Protein AF-A0A8H4V2Q6-F1 (afdb_monomer_lite)

Secondary structure (DSSP, 8-state):
-TT-TTTHHHHHHSS-SS-S---------------------------------------------------S-----THHHHHHHHHHHHHHHHHHHHHHTSTTHHHHHHT--SSTTSPPHHHHHHHHHHHHHHHHHHHHTSPPPP--S---SHHHHHHHHHHHHHHHHHS-HHHHHHGGG-EEEEE-STT-EEEEEHHHHIIIIIHHHHHHHHHHHHHHHHHTT----HHHHTTTTS-GGGS--

Structure (mmCIF, N/CA/C/O backbone):
data_AF-A0A8H4V2Q6-F1
#
_entry.id   AF-A0A8H4V2Q6-F1
#
loop_
_atom_site.group_PDB
_atom_site.id
_atom_site.type_symbol
_atom_site.label_atom_id
_atom_site.label_alt_id
_atom_site.label_comp_id
_atom_site.label_asym_id
_atom_site.label_entity_id
_atom_site.label_seq_id
_atom_site.pdbx_PDB_ins_code
_atom_site.Cartn_x
_atom_site.Cartn_y
_atom_site.Cartn_z
_atom_site.occupancy
_atom_site.B_iso_or_equiv
_atom_site.auth_seq_id
_atom_site.auth_comp_id
_atom_site.auth_asym_id
_atom_site.auth_atom_id
_atom_site.pdbx_PDB_model_num
ATOM 1 N N . ASP A 1 1 ? 12.901 -18.734 10.724 1.00 34.62 1 ASP A N 1
ATOM 2 C CA . ASP A 1 1 ? 11.519 -18.971 11.155 1.00 34.62 1 ASP A CA 1
ATOM 3 C C . ASP A 1 1 ? 10.614 -18.170 10.230 1.00 34.62 1 ASP A C 1
ATOM 5 O O . ASP A 1 1 ? 10.655 -16.949 10.274 1.00 34.62 1 ASP A O 1
ATOM 9 N N . LEU A 1 2 ? 9.933 -18.832 9.290 1.00 30.59 2 LEU A N 1
ATOM 10 C CA . LEU A 1 2 ? 9.108 -18.166 8.262 1.00 30.59 2 LEU A CA 1
ATOM 11 C C . LEU A 1 2 ? 7.865 -17.479 8.859 1.00 30.59 2 LEU A C 1
ATOM 13 O O . LEU A 1 2 ? 7.161 -16.765 8.146 1.00 30.59 2 LEU A O 1
ATOM 17 N N . CYS A 1 3 ? 7.600 -17.710 10.148 1.00 34.56 3 CYS A N 1
ATOM 18 C CA . CYS A 1 3 ? 6.467 -17.167 10.882 1.00 34.56 3 CYS A CA 1
ATOM 19 C C . CYS A 1 3 ? 6.663 -15.704 11.297 1.00 34.56 3 CYS A C 1
ATOM 21 O O . CYS A 1 3 ? 5.679 -14.975 11.378 1.00 34.56 3 CYS A O 1
ATOM 23 N N . ASN A 1 4 ? 7.905 -15.246 11.498 1.00 46.97 4 ASN A N 1
ATOM 24 C CA . ASN A 1 4 ? 8.142 -13.879 11.944 1.00 46.97 4 ASN A CA 1
ATOM 25 C C . ASN A 1 4 ? 8.109 -12.909 10.753 1.00 46.97 4 ASN A C 1
ATOM 27 O O . ASN A 1 4 ? 9.075 -12.801 9.993 1.00 46.97 4 ASN A O 1
ATOM 31 N N . GLN A 1 5 ? 6.996 -12.187 10.605 1.00 50.31 5 GLN A N 1
ATOM 32 C CA . GLN A 1 5 ? 6.854 -11.134 9.596 1.00 50.31 5 GLN A CA 1
ATOM 33 C C . GLN A 1 5 ? 7.899 -10.030 9.737 1.00 50.31 5 GLN A C 1
ATOM 35 O O . GLN A 1 5 ? 8.278 -9.441 8.726 1.00 50.31 5 GLN A O 1
ATOM 40 N N . THR A 1 6 ? 8.350 -9.765 10.967 1.00 51.22 6 THR A N 1
ATOM 41 C CA . THR A 1 6 ? 9.110 -8.554 11.274 1.00 51.22 6 THR A CA 1
ATOM 42 C C . THR A 1 6 ? 10.586 -8.641 10.921 1.00 51.22 6 THR A C 1
ATOM 44 O O . THR A 1 6 ? 11.119 -7.708 10.341 1.00 51.22 6 THR A O 1
ATOM 47 N N . SER A 1 7 ? 11.251 -9.765 11.199 1.00 50.75 7 SER A N 1
ATOM 48 C CA . SER A 1 7 ? 12.679 -9.907 10.885 1.00 50.75 7 SER A CA 1
ATOM 49 C C . SER A 1 7 ? 12.924 -10.628 9.567 1.00 50.75 7 SER A C 1
ATOM 51 O O . SER A 1 7 ? 13.713 -10.174 8.749 1.00 50.75 7 SER A O 1
ATOM 53 N N . TYR A 1 8 ? 12.216 -11.730 9.293 1.00 51.34 8 TYR A N 1
ATOM 54 C CA . TYR A 1 8 ? 12.561 -12.565 8.144 1.00 51.34 8 TYR A CA 1
ATOM 55 C C . TYR A 1 8 ? 12.362 -11.830 6.818 1.00 51.34 8 TYR A C 1
ATOM 57 O O . TYR A 1 8 ? 13.250 -11.865 5.975 1.00 51.34 8 TYR A O 1
ATOM 65 N N . TRP A 1 9 ? 11.230 -11.157 6.609 1.00 56.00 9 TRP A N 1
ATOM 66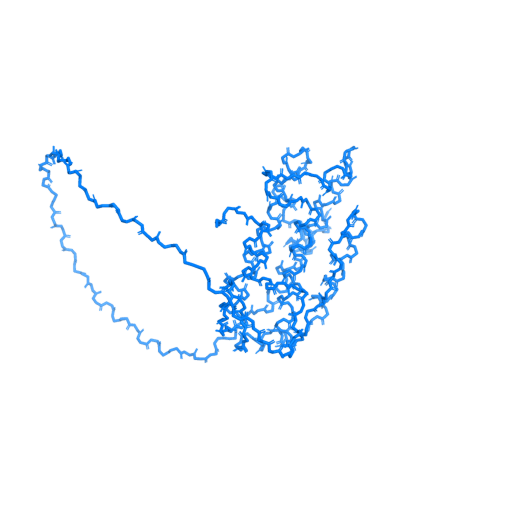 C CA . TRP A 1 9 ? 10.948 -10.521 5.319 1.00 56.00 9 TRP A CA 1
ATOM 67 C C . TRP A 1 9 ? 11.715 -9.212 5.127 1.00 56.00 9 TRP A C 1
ATOM 69 O O . TRP A 1 9 ? 12.178 -8.957 4.011 1.00 56.00 9 TRP A O 1
ATOM 79 N N . GLU A 1 10 ? 11.916 -8.433 6.196 1.00 55.59 10 GLU A N 1
ATOM 80 C CA . GLU A 1 10 ? 12.743 -7.225 6.134 1.00 55.59 10 GLU A CA 1
ATOM 81 C C . GLU A 1 10 ? 14.224 -7.572 5.876 1.00 55.59 10 GLU A C 1
ATOM 83 O O . GLU A 1 10 ? 14.860 -7.005 4.987 1.00 55.59 10 GLU A O 1
ATOM 88 N N . ASP A 1 11 ? 14.755 -8.603 6.529 1.00 51.94 11 ASP A N 1
ATOM 89 C CA . ASP A 1 11 ? 16.140 -9.029 6.310 1.00 51.94 11 ASP A CA 1
ATOM 90 C C . ASP A 1 11 ? 16.324 -9.758 4.965 1.00 51.94 11 ASP A C 1
ATOM 92 O O . ASP A 1 11 ? 17.393 -9.699 4.354 1.00 51.94 11 ASP A O 1
ATOM 96 N N . THR A 1 12 ? 15.287 -10.449 4.470 1.00 52.66 12 THR A N 1
ATOM 97 C CA . THR A 1 12 ? 15.390 -11.309 3.276 1.00 52.66 12 THR A CA 1
ATOM 98 C C . THR A 1 12 ? 15.143 -10.569 1.966 1.00 52.66 12 THR A C 1
ATOM 100 O O . THR A 1 12 ? 15.834 -10.838 0.985 1.00 52.66 12 THR A O 1
ATOM 103 N N . PHE A 1 13 ? 14.186 -9.644 1.912 1.00 50.06 13 PHE A N 1
ATOM 104 C CA . PHE A 1 13 ? 13.817 -8.960 0.662 1.00 50.06 13 PHE A CA 1
ATOM 105 C C . PHE A 1 13 ? 14.052 -7.456 0.695 1.00 50.06 13 PHE A C 1
ATOM 107 O O . PHE A 1 13 ? 14.041 -6.822 -0.360 1.00 50.06 13 PHE A O 1
ATOM 114 N N . ALA A 1 14 ? 14.260 -6.898 1.884 1.00 47.62 14 ALA A N 1
ATOM 115 C CA . ALA A 1 14 ? 14.519 -5.482 2.071 1.00 47.62 14 ALA A CA 1
ATOM 116 C C . ALA A 1 14 ? 15.978 -5.166 2.416 1.00 47.62 14 ALA A C 1
ATOM 118 O O . ALA A 1 14 ? 16.334 -4.000 2.315 1.00 47.62 14 ALA A O 1
ATOM 119 N N . GLY A 1 15 ? 16.813 -6.156 2.769 1.00 39.12 15 GLY A N 1
ATOM 120 C CA . GLY A 1 15 ? 18.273 -6.015 2.879 1.00 39.12 15 GLY A CA 1
ATOM 121 C C . GLY A 1 15 ? 18.748 -4.775 3.641 1.00 39.12 15 GLY A C 1
ATOM 122 O O . GLY A 1 15 ? 19.796 -4.247 3.297 1.00 39.12 15 GLY A O 1
ATOM 123 N N . GLY A 1 16 ? 17.960 -4.292 4.610 1.00 39.84 16 GLY A N 1
ATOM 124 C CA . GLY A 1 16 ? 18.089 -2.936 5.132 1.00 39.84 16 GLY A CA 1
ATOM 125 C C . GLY A 1 16 ? 17.870 -1.879 4.041 1.00 39.84 16 GLY A C 1
ATOM 126 O O . GLY A 1 16 ? 18.777 -1.541 3.291 1.00 39.84 16 GLY A O 1
ATOM 127 N N . TRP A 1 17 ? 16.699 -1.235 4.010 1.00 44.41 17 TRP A N 1
ATOM 128 C CA . TRP A 1 17 ? 16.510 -0.008 3.209 1.00 44.41 17 TRP A CA 1
ATOM 129 C C . TRP A 1 17 ? 17.384 1.172 3.694 1.00 44.41 17 TRP A C 1
ATOM 131 O O . TRP A 1 17 ? 17.321 2.263 3.133 1.00 44.41 17 TRP A O 1
ATOM 141 N N . ASP A 1 18 ? 18.213 0.939 4.713 1.00 35.62 18 ASP A N 1
ATOM 142 C CA . ASP A 1 18 ? 19.377 1.731 5.072 1.00 35.62 18 ASP A CA 1
ATOM 143 C C . ASP A 1 18 ? 20.632 1.016 4.512 1.00 35.62 18 ASP A C 1
ATOM 145 O O . ASP A 1 18 ? 21.013 -0.035 5.016 1.00 35.62 18 ASP A O 1
ATOM 149 N N . THR A 1 19 ? 21.294 1.623 3.516 1.00 31.45 19 THR A N 1
ATOM 150 C CA . THR A 1 19 ? 22.639 1.327 2.949 1.00 31.45 19 THR A CA 1
ATOM 151 C C . THR A 1 19 ? 22.789 0.361 1.752 1.00 31.45 19 THR A C 1
ATOM 153 O O . THR A 1 19 ? 23.064 -0.824 1.888 1.00 31.45 19 THR A O 1
ATOM 156 N N . VAL A 1 20 ? 22.897 0.948 0.548 1.00 28.50 20 VAL A N 1
ATOM 157 C CA . VAL A 1 20 ? 23.999 0.609 -0.379 1.00 28.50 20 VAL A CA 1
ATOM 158 C C . VAL A 1 20 ? 24.968 1.787 -0.420 1.00 28.50 20 VAL A C 1
ATOM 160 O O . VAL A 1 20 ? 25.010 2.564 -1.365 1.00 28.50 20 VAL A O 1
ATOM 163 N N . VAL A 1 21 ? 25.747 1.921 0.647 1.00 31.92 21 VAL A N 1
ATOM 164 C CA . VAL A 1 21 ? 27.107 2.464 0.598 1.00 31.92 21 VAL A CA 1
ATOM 165 C C . VAL A 1 21 ? 27.867 1.716 1.679 1.00 31.92 21 VAL A C 1
ATOM 167 O O . VAL A 1 21 ? 27.600 1.969 2.843 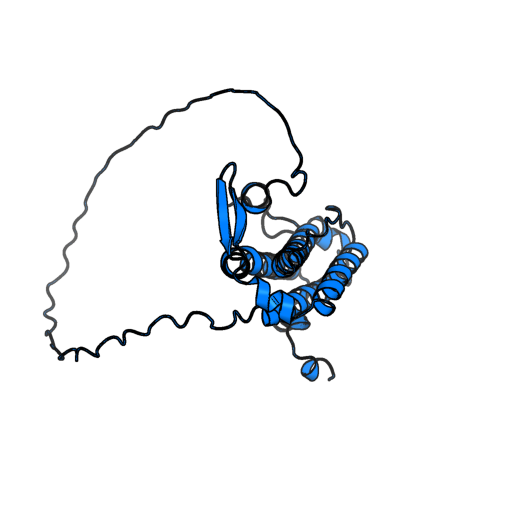1.00 31.92 21 VAL A O 1
ATOM 170 N N . GLN A 1 22 ? 28.805 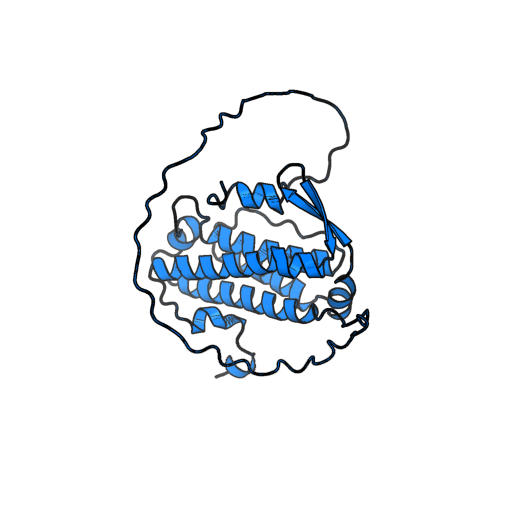0.841 1.312 1.00 26.28 22 GLN A N 1
ATOM 171 C CA . GLN A 1 22 ? 30.076 0.706 2.032 1.00 26.28 22 GLN A CA 1
ATOM 172 C C . GLN A 1 22 ? 31.154 0.129 1.108 1.00 26.28 22 GLN A C 1
ATOM 174 O O . GLN A 1 22 ? 31.123 -1.028 0.697 1.00 26.28 22 GLN A O 1
ATOM 179 N N . CYS A 1 23 ? 32.124 0.989 0.799 1.00 25.59 23 CYS A N 1
ATOM 180 C CA . CYS A 1 23 ? 33.497 0.593 0.528 1.00 25.59 23 CYS A CA 1
ATOM 181 C C . CYS A 1 23 ? 34.123 0.003 1.804 1.00 25.59 23 CYS A C 1
ATOM 183 O O . CYS A 1 23 ? 33.915 0.560 2.878 1.00 25.59 23 CYS A O 1
ATOM 185 N N . GLY A 1 24 ? 34.991 -1.000 1.644 1.00 25.47 24 GLY A N 1
ATOM 186 C CA . GLY A 1 24 ? 36.175 -1.176 2.495 1.00 25.47 24 GLY A CA 1
ATOM 187 C C . GLY A 1 24 ? 36.073 -2.149 3.674 1.00 25.47 24 GLY A C 1
ATOM 188 O O . GLY A 1 24 ? 35.623 -1.789 4.750 1.00 25.47 24 GLY A O 1
ATOM 189 N N . ASP A 1 25 ? 36.631 -3.338 3.437 1.00 27.16 25 ASP A N 1
ATOM 190 C CA . ASP A 1 25 ? 37.529 -4.120 4.299 1.00 27.16 25 ASP A CA 1
ATOM 191 C C . ASP A 1 25 ? 37.101 -4.611 5.698 1.00 27.16 25 ASP A C 1
ATOM 193 O O . ASP A 1 25 ? 37.119 -3.895 6.692 1.00 27.16 25 ASP A O 1
ATOM 197 N N . GLY A 1 26 ? 36.989 -5.945 5.781 1.00 26.89 26 GLY A N 1
ATOM 198 C CA . GLY A 1 26 ? 37.846 -6.737 6.673 1.00 26.89 26 GLY A CA 1
ATOM 199 C C . GLY A 1 26 ? 37.311 -7.047 8.074 1.00 26.89 26 GLY A C 1
ATOM 200 O O . GLY A 1 26 ? 37.416 -6.237 8.986 1.00 26.89 26 GLY A O 1
ATOM 201 N N . GLY A 1 27 ? 36.873 -8.291 8.301 1.00 25.17 27 GLY A N 1
ATOM 202 C CA . GLY A 1 27 ? 36.604 -8.762 9.664 1.00 25.17 27 GLY A CA 1
ATOM 203 C C . GLY A 1 27 ? 35.958 -10.138 9.756 1.00 25.17 27 GLY A C 1
ATOM 204 O O . GLY A 1 27 ? 34.758 -10.259 9.947 1.00 25.17 27 GLY A O 1
ATOM 205 N N . ASN A 1 28 ? 36.776 -11.176 9.620 1.00 25.55 28 ASN A N 1
ATOM 206 C CA . ASN A 1 28 ? 36.452 -12.589 9.806 1.00 25.55 28 ASN A CA 1
ATOM 207 C C . ASN A 1 28 ? 36.024 -12.898 11.257 1.00 25.55 28 ASN A C 1
ATOM 209 O O . ASN A 1 28 ? 36.782 -12.562 12.165 1.00 25.55 28 ASN A O 1
ATOM 213 N N . GLN A 1 29 ? 34.914 -13.618 11.480 1.00 26.66 29 GLN A N 1
ATOM 214 C CA . GLN A 1 29 ? 34.811 -14.551 12.613 1.00 26.66 29 GLN A CA 1
ATOM 215 C C . GLN A 1 29 ? 33.751 -15.650 12.417 1.00 26.66 29 GLN A C 1
ATOM 217 O O . GLN A 1 29 ? 32.546 -15.424 12.353 1.00 26.66 29 GLN A O 1
ATOM 222 N N . THR A 1 30 ? 34.278 -16.867 12.347 1.00 24.23 30 THR A N 1
ATOM 223 C CA . THR A 1 30 ? 33.640 -18.181 12.312 1.00 24.23 30 THR A CA 1
ATOM 224 C C . THR A 1 30 ? 32.989 -18.532 13.649 1.00 24.23 30 THR A C 1
ATOM 226 O O . THR A 1 30 ? 33.668 -18.480 14.671 1.00 24.23 30 THR A O 1
ATOM 229 N N . THR A 1 31 ? 31.749 -19.036 13.654 1.00 26.28 31 THR A N 1
ATOM 230 C CA . THR A 1 31 ? 31.295 -19.967 14.704 1.00 26.28 31 THR A CA 1
ATOM 231 C C . THR A 1 31 ? 30.441 -21.104 14.137 1.00 26.28 31 THR A C 1
ATOM 233 O O . THR A 1 31 ? 29.571 -20.933 13.290 1.00 26.28 31 THR A O 1
ATOM 236 N N . THR A 1 32 ? 30.785 -22.300 14.600 1.00 23.33 32 THR A N 1
ATOM 237 C CA . THR A 1 32 ? 30.296 -23.639 14.258 1.00 23.33 32 THR A CA 1
ATOM 238 C C . THR A 1 32 ? 29.206 -24.115 15.221 1.00 23.33 32 THR A C 1
ATOM 240 O O . THR A 1 32 ? 29.343 -23.916 16.424 1.00 23.33 32 THR A O 1
ATOM 243 N N . SER A 1 33 ? 28.206 -24.855 14.732 1.00 28.17 33 SER A N 1
ATOM 244 C CA . SER A 1 33 ? 27.508 -25.937 15.469 1.00 28.17 33 SER A CA 1
ATOM 245 C C . SER A 1 33 ? 26.694 -26.773 14.462 1.00 28.17 33 SER A C 1
ATOM 247 O O . SER A 1 33 ? 25.848 -26.258 13.744 1.00 28.17 33 SER A O 1
ATOM 249 N N . SER A 1 34 ? 27.180 -27.959 14.083 1.00 26.70 34 SER A N 1
ATOM 250 C CA . SER A 1 34 ? 26.918 -29.283 14.681 1.00 26.70 34 SER A CA 1
ATOM 251 C C . SER A 1 34 ? 25.480 -29.786 14.484 1.00 26.70 34 SER A C 1
ATOM 253 O O . SER A 1 34 ? 24.589 -29.540 15.292 1.00 26.70 34 SER A O 1
ATOM 255 N N . SER A 1 35 ? 25.296 -30.542 13.401 1.00 25.70 35 SER A N 1
ATOM 256 C CA . SER A 1 35 ? 24.123 -31.354 13.079 1.00 25.70 35 SER A CA 1
ATOM 257 C C . SER A 1 35 ? 24.079 -32.638 13.911 1.00 25.70 35 SER A C 1
ATOM 259 O O . SER A 1 35 ? 25.093 -33.328 14.028 1.00 25.70 35 SER A O 1
ATOM 261 N N . THR A 1 36 ? 22.898 -33.030 14.388 1.00 26.97 36 THR A N 1
ATOM 262 C CA . THR A 1 36 ? 22.643 -34.398 14.859 1.00 26.97 36 THR A CA 1
ATOM 263 C C . THR A 1 36 ? 21.458 -34.984 14.099 1.00 26.97 36 THR A C 1
ATOM 265 O O . THR A 1 36 ? 20.345 -34.472 14.138 1.00 26.97 36 THR A O 1
ATOM 268 N N . SER A 1 37 ? 21.751 -36.051 13.364 1.00 26.77 37 SER A N 1
ATOM 269 C CA . SER A 1 37 ? 20.836 -36.932 12.647 1.00 26.77 37 SER A CA 1
ATOM 270 C C . SER A 1 37 ? 20.119 -37.890 13.597 1.00 26.77 37 SER A C 1
ATOM 272 O O . SER A 1 37 ? 20.770 -38.465 14.469 1.00 26.77 37 SER A O 1
ATOM 274 N N . ILE A 1 38 ? 18.834 -38.167 13.356 1.00 26.62 38 ILE A N 1
ATOM 275 C CA . ILE A 1 38 ? 18.169 -39.377 13.862 1.00 26.62 38 ILE A CA 1
ATOM 276 C C . ILE A 1 38 ? 17.442 -40.063 12.703 1.00 26.62 38 ILE A C 1
ATOM 278 O O . ILE A 1 38 ? 16.668 -39.457 11.965 1.00 26.62 38 ILE A O 1
ATOM 282 N N . SER A 1 39 ? 17.761 -41.342 12.541 1.00 28.92 39 SER A N 1
ATOM 283 C CA . SER A 1 39 ? 17.287 -42.280 11.533 1.00 28.92 39 SER A CA 1
ATOM 284 C C . SER A 1 39 ? 16.031 -43.046 11.967 1.00 28.92 39 SER A C 1
ATOM 286 O O . SER A 1 39 ? 15.993 -43.583 13.066 1.00 28.92 39 SER A O 1
ATOM 288 N N . ALA A 1 40 ? 15.093 -43.149 11.023 1.00 27.03 40 ALA A N 1
ATOM 289 C CA . ALA A 1 40 ? 14.317 -44.317 10.580 1.00 27.03 40 ALA A CA 1
ATOM 290 C C . ALA A 1 40 ? 13.518 -45.238 11.543 1.00 27.03 40 ALA A C 1
ATOM 292 O O . ALA A 1 40 ? 14.043 -45.845 12.468 1.00 27.03 40 ALA A O 1
ATOM 293 N N . ALA A 1 41 ? 12.298 -45.506 11.044 1.00 26.48 41 ALA A N 1
ATOM 294 C CA . ALA A 1 41 ? 11.551 -46.773 10.988 1.00 26.48 41 ALA A CA 1
ATOM 295 C C . ALA A 1 41 ? 10.513 -47.093 12.081 1.00 26.48 41 ALA A C 1
ATOM 297 O O . ALA A 1 41 ? 10.850 -47.396 13.217 1.00 26.48 41 ALA A O 1
ATOM 298 N N . ALA A 1 42 ? 9.249 -47.199 11.649 1.00 28.30 42 ALA A N 1
ATOM 299 C CA . ALA A 1 42 ? 8.416 -48.385 11.872 1.00 28.30 42 ALA A CA 1
ATOM 300 C C . ALA A 1 42 ? 7.205 -48.374 10.923 1.00 28.30 42 ALA A C 1
ATOM 302 O O . ALA A 1 42 ? 6.403 -47.442 10.906 1.00 28.30 42 ALA A O 1
ATOM 303 N N . SER A 1 43 ? 7.104 -49.432 10.123 1.00 26.42 43 SER A N 1
ATOM 304 C CA . SER A 1 43 ? 6.000 -49.747 9.222 1.00 26.42 43 SER A CA 1
ATOM 305 C C . SER A 1 43 ? 4.823 -50.339 9.999 1.00 26.42 43 SER A C 1
ATOM 307 O O . SER A 1 43 ? 5.028 -51.218 10.833 1.00 26.42 43 SER A O 1
ATOM 309 N N . VAL A 1 44 ? 3.593 -49.949 9.659 1.00 29.30 44 VAL A N 1
ATOM 310 C CA . VAL A 1 44 ? 2.388 -50.720 9.994 1.00 29.30 44 VAL A CA 1
ATOM 311 C C . VAL A 1 44 ? 1.581 -50.918 8.718 1.00 29.30 44 VAL A C 1
ATOM 313 O O . VAL A 1 44 ? 1.114 -49.973 8.088 1.00 29.30 44 VAL A O 1
ATOM 316 N N . THR A 1 45 ? 1.479 -52.180 8.323 1.00 27.00 45 THR A N 1
ATOM 317 C CA . THR A 1 45 ? 0.653 -52.698 7.241 1.00 27.00 45 THR A CA 1
ATOM 318 C C . THR A 1 45 ? -0.746 -53.006 7.768 1.00 27.00 45 THR A C 1
ATOM 320 O O . THR A 1 45 ? -0.906 -53.751 8.730 1.00 27.00 45 THR A O 1
ATOM 323 N N . THR A 1 46 ? -1.771 -52.517 7.075 1.00 29.62 46 THR A N 1
ATOM 324 C CA . THR A 1 46 ? -3.137 -53.047 7.181 1.00 29.62 46 THR A CA 1
ATOM 325 C C . THR A 1 46 ? -3.688 -53.257 5.780 1.00 29.62 46 THR A C 1
ATOM 327 O O . THR A 1 46 ? -3.746 -52.332 4.974 1.00 29.62 46 THR A O 1
ATOM 330 N N . SER A 1 47 ? -4.040 -54.508 5.488 1.00 28.48 47 SER A N 1
ATOM 331 C CA . SER A 1 47 ? -4.601 -54.965 4.222 1.00 28.48 47 SER A CA 1
ATOM 332 C C . SER A 1 47 ? -6.074 -54.588 4.096 1.00 28.48 47 SER A C 1
ATOM 334 O O . SER A 1 47 ? -6.846 -54.854 5.017 1.00 28.48 47 SER A O 1
ATOM 336 N N . LEU A 1 48 ? -6.493 -54.113 2.923 1.00 30.73 48 LEU A N 1
ATOM 337 C CA . LEU A 1 48 ? -7.892 -54.170 2.508 1.00 30.73 48 LEU A CA 1
ATOM 338 C C . LEU A 1 48 ? -8.015 -54.676 1.066 1.00 30.73 48 LEU A C 1
ATOM 340 O O . LEU A 1 48 ? -7.520 -54.059 0.131 1.00 30.73 48 LEU A O 1
ATOM 344 N N . GLY A 1 49 ? -8.686 -55.826 0.955 1.00 28.72 49 GLY A N 1
ATOM 345 C CA . GLY A 1 49 ? -9.703 -56.176 -0.040 1.00 28.72 49 GLY A CA 1
ATOM 346 C C . GLY A 1 49 ? -9.452 -55.851 -1.511 1.00 28.72 49 GLY A C 1
ATOM 347 O O . GLY A 1 49 ? -9.671 -54.736 -1.970 1.00 28.72 49 GLY A O 1
ATOM 348 N N . THR A 1 50 ? -9.146 -56.892 -2.278 1.00 30.69 50 THR A N 1
ATOM 349 C CA . THR A 1 50 ? -9.235 -56.942 -3.739 1.00 30.69 50 THR A CA 1
ATOM 350 C C . THR A 1 50 ? -10.668 -56.699 -4.226 1.00 30.69 50 THR A C 1
ATOM 352 O O . THR A 1 50 ? -11.529 -57.571 -4.123 1.00 30.69 50 THR A O 1
ATOM 355 N N . ALA A 1 51 ? -10.911 -55.537 -4.835 1.00 30.75 51 ALA A N 1
ATOM 356 C CA . ALA A 1 51 ? -12.064 -55.297 -5.699 1.00 30.75 51 ALA A CA 1
ATOM 357 C C . ALA A 1 51 ? -11.567 -55.089 -7.136 1.00 30.75 51 ALA A C 1
ATOM 359 O O . ALA A 1 51 ? -10.826 -54.154 -7.428 1.00 30.75 51 ALA A O 1
ATOM 360 N N . ALA A 1 52 ? -11.947 -56.005 -8.026 1.00 33.53 52 ALA A N 1
ATOM 361 C CA . ALA A 1 52 ? -11.601 -55.968 -9.438 1.00 33.53 52 ALA A CA 1
ATOM 362 C C . ALA A 1 52 ? -12.290 -54.784 -10.136 1.00 33.53 52 ALA A C 1
ATOM 364 O O . ALA A 1 52 ? -13.501 -54.800 -10.357 1.00 33.53 52 ALA A O 1
ATOM 365 N N . THR A 1 53 ? -11.519 -53.773 -10.528 1.00 30.17 53 THR A N 1
ATOM 366 C CA . THR A 1 53 ? -11.964 -52.713 -11.437 1.00 30.17 53 THR A CA 1
ATOM 367 C C . THR A 1 53 ? -11.464 -53.002 -12.849 1.00 30.17 53 THR A C 1
ATOM 369 O O . THR A 1 53 ? -10.270 -53.121 -13.111 1.00 30.17 53 THR A O 1
ATOM 372 N N . LYS A 1 54 ? -12.421 -53.156 -13.769 1.00 29.36 54 LYS A N 1
ATOM 373 C CA . LYS A 1 54 ? -12.202 -53.357 -15.204 1.00 29.36 54 LYS A CA 1
ATOM 374 C C . LYS A 1 54 ? -11.357 -52.219 -15.782 1.00 29.36 54 LYS A C 1
ATOM 376 O O . LYS A 1 54 ? -11.771 -51.062 -15.760 1.00 29.36 54 LYS A O 1
ATOM 381 N N . THR A 1 55 ? -10.218 -52.565 -16.367 1.00 26.77 55 THR A N 1
ATOM 382 C CA . THR A 1 55 ? -9.409 -51.679 -17.205 1.00 26.77 55 THR A CA 1
ATOM 383 C C . THR A 1 55 ? -10.158 -51.410 -18.510 1.00 26.77 55 THR A C 1
ATOM 385 O O . THR A 1 55 ? -10.212 -52.259 -19.396 1.00 26.77 55 THR A O 1
ATOM 388 N N . VAL A 1 56 ? -10.752 -50.225 -18.642 1.00 30.50 56 VAL A N 1
ATOM 389 C CA . VAL A 1 56 ? -11.198 -49.706 -19.940 1.00 30.50 56 VAL A CA 1
ATOM 390 C C . VAL A 1 56 ? -10.031 -48.917 -20.524 1.00 30.50 56 VAL A C 1
ATOM 392 O O . VAL A 1 56 ? -9.748 -47.799 -20.104 1.00 30.50 56 VAL A O 1
ATOM 395 N N . SER A 1 57 ? -9.306 -49.534 -21.456 1.00 30.39 57 SER A N 1
ATOM 396 C CA . SER A 1 57 ? -8.264 -48.865 -22.235 1.00 30.39 57 SER A CA 1
ATOM 397 C C . SER A 1 57 ? -8.933 -48.084 -23.366 1.00 30.39 57 SER A C 1
ATOM 399 O O . SER A 1 57 ? -9.415 -48.671 -24.332 1.00 30.39 57 SER A O 1
ATOM 401 N N . ALA A 1 58 ? -9.018 -46.761 -23.225 1.00 31.89 58 ALA A N 1
ATOM 402 C CA . ALA A 1 58 ? -9.338 -45.868 -24.334 1.00 31.89 58 ALA A CA 1
ATOM 403 C C . ALA A 1 58 ? -8.024 -45.440 -25.018 1.00 31.89 58 ALA A C 1
ATOM 405 O O . ALA A 1 58 ? -7.058 -45.121 -24.317 1.00 31.89 58 ALA A O 1
ATOM 406 N N . PRO A 1 59 ? -7.945 -45.415 -26.360 1.00 31.88 59 PRO A N 1
ATOM 407 C CA . PRO A 1 59 ? -6.727 -45.014 -27.047 1.00 31.88 59 PRO A CA 1
ATOM 408 C C . PRO A 1 59 ? -6.498 -43.511 -26.856 1.00 31.88 59 PRO A C 1
ATOM 410 O O . PRO A 1 59 ? -7.262 -42.677 -27.344 1.00 31.88 59 PRO A O 1
ATOM 413 N N . ILE A 1 60 ? -5.421 -43.155 -26.155 1.00 33.84 60 ILE A N 1
ATOM 414 C CA . ILE A 1 60 ? -4.921 -41.781 -26.110 1.00 33.84 60 ILE A CA 1
ATOM 415 C C . ILE A 1 60 ? -4.373 -41.467 -27.503 1.00 33.84 60 ILE A C 1
ATOM 417 O O . ILE A 1 60 ? -3.273 -41.879 -27.872 1.00 33.84 60 ILE A O 1
ATOM 421 N N . SER A 1 61 ? -5.164 -40.742 -28.293 1.00 33.91 61 SER A N 1
ATOM 422 C CA . SER A 1 61 ? -4.693 -40.084 -29.507 1.00 33.91 61 SER A CA 1
ATOM 423 C C . SER A 1 61 ? -3.510 -39.194 -29.132 1.00 33.91 61 SER A C 1
ATOM 425 O O . SER A 1 61 ? -3.681 -38.218 -28.399 1.00 33.91 61 SER A O 1
ATOM 427 N N . LYS A 1 62 ? -2.310 -39.525 -29.627 1.00 36.81 62 LYS A N 1
ATOM 428 C CA . LYS A 1 62 ? -1.126 -38.662 -29.554 1.00 36.81 62 LYS A CA 1
ATOM 429 C C . LYS A 1 62 ? -1.424 -37.387 -30.340 1.00 36.81 62 LYS A C 1
ATOM 431 O O . LYS A 1 62 ? -1.133 -37.295 -31.527 1.00 36.81 62 LYS A O 1
ATOM 436 N N . LYS A 1 63 ? -2.053 -36.409 -29.689 1.00 35.69 63 LYS A N 1
ATOM 437 C CA . LYS A 1 63 ? -2.128 -35.053 -30.213 1.00 35.69 63 LYS A CA 1
ATOM 438 C C . LYS A 1 63 ? -0.708 -34.516 -30.115 1.00 35.69 63 LYS A C 1
ATOM 440 O O . LYS A 1 63 ? -0.207 -34.297 -29.016 1.00 35.69 63 LYS A O 1
ATOM 445 N N . THR A 1 64 ? -0.048 -34.435 -31.263 1.00 32.34 64 THR A N 1
ATOM 446 C CA . THR A 1 64 ? 1.242 -33.785 -31.466 1.00 32.34 64 THR A CA 1
ATOM 447 C C . THR A 1 64 ? 1.249 -32.490 -30.664 1.00 32.34 64 THR A C 1
ATOM 449 O O . THR A 1 64 ? 0.484 -31.574 -30.966 1.00 32.34 64 THR A O 1
ATOM 452 N N . TYR A 1 65 ? 2.031 -32.461 -29.582 1.00 32.00 65 TYR A N 1
ATOM 453 C CA . TYR A 1 65 ? 2.266 -31.241 -28.828 1.00 32.00 65 TYR A CA 1
ATOM 454 C C . TYR A 1 65 ? 2.963 -30.304 -29.803 1.00 32.00 65 TYR A C 1
ATOM 456 O O . TYR A 1 65 ? 4.057 -30.604 -30.281 1.00 32.00 65 TYR A O 1
ATOM 464 N N . LEU A 1 66 ? 2.246 -29.262 -30.212 1.00 35.84 66 LEU A N 1
ATOM 465 C CA . LEU A 1 66 ? 2.770 -28.253 -31.109 1.00 35.84 66 LEU A CA 1
ATOM 466 C C . LEU A 1 66 ? 4.033 -27.692 -30.463 1.00 35.84 66 LEU A C 1
ATOM 468 O O . LEU A 1 66 ? 3.993 -27.151 -29.360 1.00 35.84 66 LEU A O 1
ATOM 472 N N . ASP A 1 67 ? 5.138 -27.858 -31.175 1.00 38.62 67 ASP A N 1
ATOM 473 C CA . ASP A 1 67 ? 6.369 -27.109 -31.005 1.00 38.62 67 ASP A CA 1
ATOM 474 C C . ASP A 1 67 ? 6.055 -25.638 -31.318 1.00 38.62 67 ASP A C 1
ATOM 476 O O . ASP A 1 67 ? 6.258 -25.134 -32.425 1.00 38.62 67 ASP A O 1
ATOM 480 N N . THR A 1 68 ? 5.417 -24.951 -30.369 1.00 38.91 68 THR A N 1
ATOM 481 C CA . THR A 1 68 ? 5.331 -23.499 -30.397 1.00 38.91 68 THR A CA 1
ATOM 482 C C . THR A 1 68 ? 6.717 -22.995 -30.063 1.00 38.91 68 THR A C 1
ATOM 484 O O . THR A 1 68 ? 7.092 -22.916 -28.892 1.00 38.91 68 THR A O 1
ATOM 487 N N . LYS A 1 69 ? 7.467 -22.636 -31.109 1.00 36.44 69 LYS A N 1
ATOM 488 C CA . LYS A 1 69 ? 8.540 -21.649 -31.011 1.00 36.44 69 LYS A CA 1
ATOM 489 C C . LYS A 1 69 ? 8.067 -20.570 -30.040 1.00 36.44 69 LYS A C 1
ATOM 491 O O . LYS A 1 69 ? 7.059 -19.921 -30.315 1.00 36.44 69 LYS A O 1
ATOM 496 N N . GLN A 1 70 ? 8.750 -20.428 -28.903 1.00 35.56 70 GLN A N 1
ATOM 497 C CA . GLN A 1 70 ? 8.598 -19.267 -28.036 1.00 35.56 70 GLN A CA 1
ATOM 498 C C . GLN A 1 70 ? 8.802 -18.043 -28.923 1.00 35.56 70 GLN A C 1
ATOM 500 O O . GLN A 1 70 ? 9.925 -17.720 -29.309 1.00 35.56 70 GLN A O 1
ATOM 505 N N . THR A 1 71 ? 7.709 -17.394 -29.304 1.00 35.44 71 THR A N 1
ATOM 506 C CA . THR A 1 71 ? 7.759 -16.039 -29.818 1.00 35.44 71 THR A CA 1
ATOM 507 C C . THR A 1 71 ? 8.283 -15.205 -28.667 1.00 35.44 71 THR A C 1
ATOM 509 O O . THR A 1 71 ? 7.563 -14.911 -27.714 1.00 35.44 71 THR A O 1
ATOM 512 N N . GLN A 1 72 ? 9.576 -14.900 -28.710 1.00 42.72 72 GLN A N 1
ATOM 513 C CA . GLN A 1 72 ? 10.107 -13.801 -27.930 1.00 42.72 72 GLN A CA 1
ATOM 514 C C . GLN A 1 72 ? 9.274 -12.568 -28.289 1.00 42.72 72 GLN A C 1
ATOM 516 O O . GLN A 1 72 ? 9.062 -12.308 -29.475 1.00 42.72 72 GLN A O 1
ATOM 521 N N . ASN A 1 73 ? 8.798 -11.860 -27.263 1.00 45.72 73 ASN A N 1
ATOM 522 C CA . ASN A 1 73 ? 8.014 -10.621 -27.332 1.00 45.72 73 ASN A CA 1
ATOM 523 C C . ASN A 1 73 ? 6.481 -10.785 -27.369 1.00 45.72 73 ASN A C 1
ATOM 525 O O . ASN A 1 73 ? 5.809 -10.186 -28.206 1.00 45.72 73 ASN A O 1
ATOM 529 N N . GLU A 1 74 ? 5.895 -11.494 -26.401 1.00 48.72 74 GLU A N 1
ATOM 530 C CA . GLU A 1 74 ? 4.638 -10.971 -25.842 1.00 48.72 74 GLU A CA 1
ATOM 531 C C . GLU A 1 74 ? 5.015 -9.743 -24.998 1.00 48.72 74 GLU A C 1
ATOM 533 O O . GLU A 1 74 ? 5.837 -9.884 -24.087 1.00 48.72 74 GLU A O 1
ATOM 538 N N . PRO A 1 75 ? 4.496 -8.535 -25.285 1.00 55.38 75 PRO A N 1
ATOM 539 C CA . PRO A 1 75 ? 4.791 -7.371 -24.468 1.00 55.38 75 PRO A CA 1
ATOM 540 C C . PRO A 1 75 ? 4.246 -7.638 -23.068 1.00 55.38 75 PRO A C 1
ATOM 542 O O . PRO A 1 75 ? 3.033 -7.681 -22.865 1.00 55.38 75 PRO A O 1
ATOM 545 N N . HIS A 1 76 ? 5.141 -7.838 -22.101 1.00 63.19 76 HIS A N 1
ATOM 546 C CA . HIS A 1 76 ? 4.785 -7.950 -20.695 1.00 63.19 76 HIS A CA 1
ATOM 547 C C . HIS A 1 76 ? 3.838 -6.808 -20.335 1.00 63.19 76 HIS A C 1
ATOM 549 O O . HIS A 1 76 ? 4.245 -5.658 -20.379 1.00 63.19 76 HIS A O 1
ATOM 555 N N . ASN A 1 77 ? 2.578 -7.104 -20.019 1.00 75.62 77 ASN A N 1
ATOM 556 C CA . ASN A 1 77 ? 1.540 -6.091 -19.828 1.00 75.62 77 ASN A CA 1
ATOM 557 C C . ASN A 1 77 ? 1.614 -5.530 -18.393 1.00 75.62 77 ASN A C 1
ATOM 559 O O . ASN A 1 77 ? 0.707 -5.694 -17.578 1.00 75.62 77 ASN A O 1
ATOM 563 N N . LEU A 1 78 ? 2.763 -4.941 -18.043 1.00 85.94 78 LEU A N 1
ATOM 564 C CA . LEU A 1 78 ? 3.032 -4.424 -16.699 1.00 85.94 78 LEU A CA 1
ATOM 565 C C . LEU A 1 78 ? 2.350 -3.084 -16.435 1.00 85.94 78 LEU A C 1
ATOM 567 O O . LEU A 1 78 ? 2.127 -2.730 -15.281 1.00 85.94 78 LEU A O 1
ATOM 571 N N . ARG A 1 79 ? 1.922 -2.372 -17.480 1.00 86.56 79 ARG A N 1
ATOM 572 C CA . ARG A 1 79 ? 1.137 -1.137 -17.336 1.00 86.56 79 ARG A CA 1
ATOM 573 C C . ARG A 1 79 ? -0.170 -1.328 -16.550 1.00 86.56 79 ARG A C 1
ATOM 575 O O . ARG A 1 79 ? -0.616 -0.392 -15.893 1.00 86.56 79 ARG A O 1
ATOM 582 N N . GLN A 1 80 ? -0.781 -2.519 -16.561 1.00 89.69 80 GLN A N 1
ATOM 583 C CA . GLN A 1 80 ? -1.978 -2.828 -15.760 1.00 89.69 80 GLN A CA 1
ATOM 584 C C . GLN A 1 80 ? -1.645 -2.925 -14.277 1.00 89.69 80 GLN A C 1
ATOM 586 O O . GLN A 1 80 ? -2.520 -2.659 -13.455 1.00 89.69 80 GLN A O 1
ATOM 591 N N . GLN A 1 81 ? -0.395 -3.238 -13.922 1.00 91.38 81 GLN A N 1
ATOM 592 C CA . GLN A 1 81 ? 0.010 -3.277 -12.522 1.00 91.38 81 GLN A CA 1
ATOM 593 C C . GLN A 1 81 ? -0.113 -1.897 -11.877 1.00 91.38 81 GLN A C 1
ATOM 595 O O . GLN A 1 81 ? -0.523 -1.812 -10.728 1.00 91.38 81 GLN A O 1
ATOM 600 N N . LEU A 1 82 ? 0.085 -0.806 -12.628 1.00 93.81 82 LEU A N 1
ATOM 601 C CA . LEU A 1 82 ? -0.175 0.546 -12.122 1.00 93.81 82 LEU A CA 1
ATOM 602 C C . LEU A 1 82 ? -1.631 0.721 -11.665 1.00 93.81 82 LEU A C 1
ATOM 604 O O . LEU A 1 82 ? -1.872 1.279 -10.600 1.00 93.81 82 LEU A O 1
ATOM 608 N N . LEU A 1 83 ? -2.602 0.204 -12.428 1.00 93.69 83 LEU A N 1
ATOM 609 C CA . LEU A 1 83 ? -4.024 0.274 -12.068 1.00 93.69 83 LEU A CA 1
ATOM 610 C C . LEU A 1 83 ? -4.338 -0.578 -10.836 1.00 93.69 83 LEU A C 1
ATOM 612 O O . LEU A 1 83 ? -5.102 -0.160 -9.969 1.00 93.69 83 LEU A O 1
ATOM 616 N N . VAL A 1 84 ? -3.728 -1.760 -10.741 1.00 94.62 84 VAL A N 1
ATOM 617 C CA . VAL A 1 84 ? -3.865 -2.639 -9.575 1.00 94.62 84 VAL A CA 1
ATOM 618 C C . VAL A 1 84 ? -3.329 -1.956 -8.318 1.00 94.62 84 VAL A C 1
ATOM 620 O O . VAL A 1 84 ? -4.029 -1.921 -7.309 1.00 94.62 84 VAL A O 1
ATOM 623 N N . LEU A 1 85 ? -2.128 -1.373 -8.379 1.00 97.12 85 LEU A N 1
ATOM 624 C CA . LEU A 1 85 ? -1.523 -0.657 -7.254 1.00 97.12 85 LEU A CA 1
ATOM 625 C C . LEU A 1 85 ? -2.358 0.565 -6.854 1.00 97.12 85 LEU A C 1
ATOM 627 O O . LEU A 1 85 ? -2.618 0.765 -5.670 1.00 97.12 85 LEU A O 1
ATOM 631 N N . GLN A 1 86 ? -2.856 1.335 -7.828 1.00 97.19 86 GLN A N 1
ATOM 632 C CA . GLN A 1 86 ? -3.786 2.436 -7.558 1.00 97.19 86 GLN A CA 1
ATOM 633 C C . GLN A 1 86 ? -5.047 1.946 -6.830 1.00 97.19 86 GLN A C 1
ATOM 635 O O . GLN A 1 86 ? -5.486 2.587 -5.876 1.00 97.19 86 GLN A O 1
ATOM 640 N N . GLY A 1 87 ? -5.594 0.792 -7.223 1.00 96.81 87 GLY A N 1
ATOM 641 C CA . GLY A 1 87 ? -6.760 0.210 -6.564 1.00 96.81 87 GLY A CA 1
ATOM 642 C C . GLY A 1 87 ? -6.482 -0.311 -5.154 1.00 96.81 87 GLY A C 1
ATOM 643 O O . GLY A 1 87 ? -7.306 -0.119 -4.257 1.00 96.81 87 GLY A O 1
ATOM 644 N N . VAL A 1 88 ? -5.303 -0.893 -4.917 1.00 97.88 88 VAL A N 1
ATOM 645 C CA . VAL A 1 88 ? -4.854 -1.278 -3.570 1.00 97.88 88 VAL A CA 1
ATOM 646 C C . VAL A 1 88 ? -4.772 -0.052 -2.665 1.00 97.88 88 VAL A C 1
ATOM 648 O O . VAL A 1 88 ? -5.362 -0.042 -1.586 1.00 97.88 88 VAL A O 1
ATOM 651 N N . LEU A 1 89 ? -4.072 0.990 -3.110 1.00 98.25 89 LEU A N 1
ATOM 652 C CA . LEU A 1 89 ? -3.856 2.197 -2.319 1.00 98.25 89 LEU A CA 1
ATOM 653 C C . LEU A 1 89 ? -5.158 2.974 -2.086 1.00 98.25 89 LEU A C 1
ATOM 655 O O . LEU A 1 89 ? -5.413 3.410 -0.967 1.00 98.25 89 LEU A O 1
ATOM 659 N N . GLY A 1 90 ? -6.032 3.063 -3.092 1.00 97.88 90 GLY A N 1
ATOM 660 C CA . GLY A 1 90 ? -7.367 3.642 -2.927 1.00 97.88 90 GLY A CA 1
ATOM 661 C C . GLY A 1 90 ? -8.231 2.863 -1.931 1.00 97.88 90 GLY A C 1
ATOM 662 O O . GLY A 1 90 ? -8.949 3.457 -1.128 1.00 97.88 90 GLY A O 1
ATOM 663 N N . THR A 1 91 ? -8.114 1.532 -1.921 1.00 98.12 91 THR A N 1
ATOM 664 C CA . THR A 1 91 ? -8.778 0.681 -0.926 1.00 98.12 91 THR A CA 1
ATOM 665 C C . THR A 1 91 ? -8.223 0.927 0.476 1.00 98.12 91 THR A C 1
ATOM 667 O O . THR A 1 91 ? -9.007 1.043 1.414 1.00 98.12 91 THR A O 1
ATOM 670 N N . LEU A 1 92 ? -6.899 1.056 0.632 1.00 98.31 92 LEU A N 1
ATOM 671 C CA . LEU A 1 92 ? -6.288 1.404 1.919 1.00 98.31 92 LEU A CA 1
ATOM 672 C C . LEU A 1 92 ? -6.815 2.739 2.444 1.00 98.31 92 LEU A C 1
ATOM 674 O O . LEU A 1 92 ? -7.269 2.793 3.582 1.00 98.31 92 LEU A O 1
ATOM 678 N N . THR A 1 93 ? -6.842 3.790 1.619 1.00 98.38 93 THR A N 1
ATOM 679 C CA . THR A 1 93 ? -7.435 5.078 2.013 1.00 98.38 93 THR A CA 1
ATOM 680 C C . THR A 1 93 ? -8.880 4.911 2.482 1.00 98.38 93 THR A C 1
ATOM 682 O O . THR A 1 93 ? -9.258 5.458 3.513 1.00 98.38 93 THR A O 1
ATOM 685 N N . HIS A 1 94 ? -9.690 4.142 1.749 1.00 98.06 94 HIS A N 1
ATOM 686 C CA . HIS A 1 94 ? -11.097 3.914 2.084 1.00 98.06 94 HIS A CA 1
ATOM 687 C C . HIS A 1 94 ? -11.288 3.217 3.437 1.00 98.06 94 HIS A C 1
ATOM 689 O O . HIS A 1 94 ? -12.055 3.693 4.274 1.00 98.06 94 HIS A O 1
ATOM 695 N N . ILE A 1 95 ? -10.585 2.107 3.680 1.00 98.44 95 ILE A N 1
ATOM 696 C CA . ILE A 1 95 ? -10.736 1.360 4.939 1.00 98.44 95 ILE A CA 1
ATOM 697 C C . ILE A 1 95 ? -10.152 2.122 6.134 1.00 98.44 95 ILE A C 1
ATOM 699 O O . ILE A 1 95 ? -10.686 2.002 7.234 1.00 98.44 95 ILE A O 1
ATOM 703 N N . LEU A 1 96 ? -9.104 2.927 5.920 1.00 98.38 96 LEU A N 1
ATOM 704 C CA . LEU A 1 96 ? -8.529 3.789 6.953 1.00 98.38 96 LEU A CA 1
ATOM 705 C C . LEU A 1 96 ? -9.495 4.906 7.355 1.00 98.38 96 LEU A C 1
ATOM 707 O O . LEU A 1 96 ? -9.675 5.115 8.546 1.00 98.38 96 LEU A O 1
ATOM 711 N N . LYS A 1 97 ? -10.197 5.535 6.403 1.00 98.44 97 LYS A N 1
ATOM 712 C CA . LYS A 1 97 ? -11.235 6.535 6.717 1.00 98.44 97 LYS A CA 1
ATOM 713 C C . LYS A 1 97 ? -12.335 5.958 7.606 1.00 98.44 97 LYS A C 1
ATOM 715 O O . LYS A 1 97 ? -12.698 6.555 8.610 1.00 98.44 97 LYS A O 1
ATOM 720 N N . LYS A 1 98 ? -12.806 4.746 7.297 1.00 98.31 98 LYS A N 1
ATOM 721 C CA . LYS A 1 98 ? -13.783 4.046 8.147 1.00 98.31 98 LYS A CA 1
ATOM 722 C C . LYS A 1 98 ? -13.240 3.708 9.540 1.00 98.31 98 LYS A C 1
ATOM 724 O O . LYS A 1 98 ? -14.010 3.658 10.498 1.00 98.31 98 LYS A O 1
ATOM 729 N N . ALA A 1 99 ? -11.943 3.426 9.653 1.00 98.19 99 ALA A N 1
ATOM 730 C CA . ALA A 1 99 ? -11.293 3.176 10.937 1.00 98.19 99 ALA A CA 1
ATOM 731 C C . ALA A 1 99 ? -11.124 4.464 11.761 1.00 98.19 99 ALA A C 1
ATOM 733 O O . ALA A 1 99 ? -11.334 4.441 12.970 1.00 98.19 99 ALA A O 1
ATOM 734 N N . GLU A 1 100 ? -10.809 5.582 11.105 1.00 98.19 100 GLU A N 1
ATOM 735 C CA . GLU A 1 100 ? -10.665 6.908 11.717 1.00 98.19 100 GLU A CA 1
ATOM 736 C C . GLU A 1 100 ? -11.983 7.429 12.316 1.00 98.19 100 GLU A C 1
ATOM 738 O O . GLU A 1 100 ? -11.976 8.159 13.301 1.00 98.19 100 GLU A O 1
ATOM 743 N N . GLU A 1 101 ? -13.125 6.993 11.781 1.00 97.94 101 GLU A N 1
ATOM 744 C CA . GLU A 1 101 ? -14.458 7.292 12.324 1.00 97.94 101 GLU A CA 1
ATOM 745 C C . GLU A 1 101 ? -14.786 6.529 13.624 1.00 97.94 101 GLU A C 1
ATOM 747 O O . GLU A 1 101 ? -15.802 6.812 14.264 1.00 97.94 101 GLU A O 1
ATOM 752 N N . GLN A 1 102 ? -13.974 5.542 14.026 1.00 97.56 102 GLN A N 1
ATOM 753 C CA . GLN A 1 102 ? -14.249 4.751 15.226 1.00 97.56 102 GLN A CA 1
ATOM 754 C C . GLN A 1 102 ? -13.800 5.466 16.512 1.00 97.56 102 GLN A C 1
ATOM 756 O O . GLN A 1 102 ? -12.765 6.132 16.521 1.00 97.56 102 GLN A O 1
ATOM 761 N N . PRO A 1 103 ? -14.486 5.258 17.656 1.00 96.38 103 PRO A N 1
ATOM 762 C CA . PRO A 1 103 ? -14.114 5.888 18.929 1.00 96.38 103 PRO A CA 1
ATOM 763 C C . PRO A 1 103 ? -12.691 5.574 19.423 1.00 96.38 103 PRO A C 1
ATOM 765 O O . PRO A 1 103 ? -12.143 6.314 20.231 1.00 96.38 103 PRO A O 1
ATOM 768 N N . ASN A 1 104 ? -12.100 4.467 18.967 1.00 94.94 104 ASN A N 1
ATOM 769 C CA . ASN A 1 104 ? -10.761 3.997 19.326 1.00 94.94 104 ASN A CA 1
ATOM 770 C C . ASN A 1 104 ? -9.739 4.141 18.178 1.00 94.94 104 ASN A C 1
ATOM 772 O O . ASN A 1 104 ? -8.738 3.420 18.169 1.00 94.94 104 ASN A O 1
ATOM 776 N N . ALA A 1 105 ? -9.975 5.053 17.226 1.00 96.25 105 ALA A N 1
ATOM 777 C CA . ALA A 1 105 ? -9.185 5.246 16.005 1.00 96.25 105 ALA A CA 1
ATOM 778 C C . ALA A 1 105 ? -7.658 5.225 16.217 1.00 96.25 105 ALA A C 1
ATOM 780 O O . ALA A 1 105 ? -6.956 4.492 15.514 1.00 96.25 105 ALA A O 1
ATOM 781 N N . ASP A 1 106 ? -7.142 5.966 17.199 1.00 94.19 106 ASP A N 1
ATOM 782 C CA . ASP A 1 106 ? -5.698 6.054 17.467 1.00 94.19 106 ASP A CA 1
ATOM 783 C C . ASP A 1 106 ? -5.102 4.711 17.916 1.00 94.19 106 ASP A C 1
ATOM 785 O O . ASP A 1 106 ? -3.997 4.326 17.520 1.00 94.19 106 ASP A O 1
ATOM 789 N N . THR A 1 107 ? -5.858 3.957 18.719 1.00 94.12 107 THR A N 1
ATOM 790 C CA . THR A 1 107 ? -5.444 2.631 19.199 1.00 94.12 107 THR A CA 1
ATOM 791 C C . THR A 1 107 ? -5.502 1.603 18.071 1.00 94.12 107 THR A C 1
ATOM 793 O O . THR A 1 107 ? -4.585 0.783 17.955 1.00 94.12 107 THR A O 1
ATOM 796 N N . LEU A 1 108 ? -6.527 1.678 17.208 1.00 95.50 108 LEU A N 1
ATOM 797 C CA . LEU A 1 108 ? -6.638 0.847 16.003 1.00 95.50 108 LEU A CA 1
ATOM 798 C C . LEU A 1 108 ? -5.419 1.018 15.099 1.00 95.50 108 LEU A C 1
ATOM 800 O O . LEU A 1 108 ? -4.880 0.038 14.593 1.00 95.50 108 LEU A O 1
ATOM 804 N N . LEU A 1 109 ? -4.968 2.258 14.915 1.00 94.50 109 LEU A N 1
ATOM 805 C CA . LEU A 1 109 ? -3.854 2.551 14.027 1.00 94.50 109 LEU A CA 1
ATOM 806 C C . LEU A 1 109 ? -2.530 1.990 14.568 1.00 94.50 109 LEU A C 1
ATOM 808 O O . LEU A 1 109 ? -1.785 1.323 13.851 1.00 94.50 109 LEU A O 1
ATOM 812 N N . THR A 1 110 ? -2.248 2.244 15.846 1.00 92.31 110 THR A N 1
ATOM 813 C CA . THR A 1 110 ? -0.910 2.044 16.424 1.00 92.31 110 THR A CA 1
ATOM 814 C C . THR A 1 110 ? -0.681 0.661 17.027 1.00 92.31 110 THR A C 1
ATOM 816 O O . THR A 1 110 ? 0.451 0.178 17.023 1.00 92.31 110 THR A O 1
ATOM 819 N N . THR A 1 111 ? -1.722 -0.004 17.536 1.00 93.44 111 THR A N 1
ATOM 820 C CA . THR A 1 111 ? -1.541 -1.241 18.319 1.00 93.44 111 THR A CA 1
ATOM 821 C C . THR A 1 111 ? -2.215 -2.468 17.714 1.00 93.44 111 THR A C 1
ATOM 823 O O . THR A 1 111 ? -1.682 -3.574 17.864 1.00 93.44 111 THR A O 1
ATOM 826 N N . ALA A 1 112 ? -3.337 -2.295 17.005 1.00 96.19 112 ALA A N 1
ATOM 827 C CA . ALA A 1 112 ? -4.137 -3.414 16.523 1.00 96.19 112 ALA A CA 1
ATOM 828 C C . ALA A 1 112 ? -3.375 -4.298 15.527 1.00 96.19 112 ALA A C 1
ATOM 830 O O . ALA A 1 112 ? -2.780 -3.814 14.564 1.00 96.19 112 ALA A O 1
ATOM 831 N N . ARG A 1 113 ? -3.438 -5.614 15.757 1.00 96.81 113 ARG A N 1
ATOM 832 C CA . ARG A 1 113 ? -2.757 -6.657 14.975 1.00 96.81 113 ARG A CA 1
ATOM 833 C C . ARG A 1 113 ? -3.538 -7.973 14.984 1.00 96.81 113 ARG A C 1
ATOM 835 O O . ARG A 1 113 ? -4.419 -8.185 15.826 1.00 96.81 113 ARG A O 1
ATOM 842 N N . LEU A 1 114 ? -3.229 -8.856 14.028 1.00 95.56 114 LEU A N 1
ATOM 843 C CA . LEU A 1 114 ? -3.830 -10.199 13.957 1.00 95.56 114 LEU A CA 1
ATOM 844 C C . LEU A 1 114 ? -3.193 -11.171 14.948 1.00 95.56 114 LEU A C 1
ATOM 846 O O . LEU A 1 114 ? -3.890 -12.010 15.510 1.00 95.56 114 LEU A O 1
ATOM 850 N N . TYR A 1 115 ? -1.886 -11.044 15.147 1.00 95.25 115 TYR A N 1
ATOM 851 C CA . TYR A 1 115 ? -1.092 -11.882 16.032 1.00 95.25 115 TYR A CA 1
ATOM 852 C C . TYR A 1 115 ? 0.021 -11.042 16.664 1.00 95.25 115 TYR A C 1
ATOM 854 O O . TYR A 1 115 ? 0.357 -9.983 16.136 1.00 95.25 115 TYR A O 1
ATOM 862 N N . GLU A 1 116 ? 0.561 -11.480 17.800 1.00 90.31 116 GLU A N 1
ATOM 863 C CA . GLU A 1 116 ? 1.473 -10.683 18.635 1.00 90.31 116 GLU A CA 1
ATOM 864 C C . GLU A 1 116 ? 2.733 -10.226 17.879 1.00 90.31 116 GLU A C 1
ATOM 866 O O . GLU A 1 116 ? 3.117 -9.059 17.976 1.00 90.31 116 GLU A O 1
ATOM 871 N N . ASP A 1 117 ? 3.307 -11.100 17.049 1.00 88.31 117 ASP A N 1
ATOM 872 C CA . ASP A 1 117 ? 4.495 -10.825 16.228 1.00 88.31 117 ASP A CA 1
ATOM 873 C C . ASP A 1 117 ? 4.193 -10.193 14.855 1.00 88.31 117 ASP A C 1
ATOM 875 O O . ASP A 1 117 ? 5.108 -9.930 14.077 1.00 88.31 117 ASP A O 1
ATOM 879 N N . MET A 1 118 ? 2.922 -9.926 14.538 1.00 91.31 118 MET A N 1
ATOM 880 C CA . MET A 1 118 ? 2.534 -9.292 13.280 1.00 91.31 118 MET A CA 1
ATOM 881 C C . MET A 1 118 ? 2.500 -7.776 13.406 1.00 91.31 118 MET A C 1
ATOM 883 O O . MET A 1 118 ? 2.056 -7.226 14.410 1.00 91.31 118 MET A O 1
ATOM 887 N N . TYR A 1 119 ? 2.890 -7.099 12.331 1.00 93.31 119 TYR A N 1
ATOM 888 C CA . TYR A 1 119 ? 2.853 -5.645 12.219 1.00 93.31 119 TYR A CA 1
ATOM 889 C C . TYR A 1 119 ? 1.458 -5.033 12.481 1.00 93.31 119 TYR A C 1
ATOM 891 O O . TYR A 1 119 ? 0.457 -5.579 11.992 1.00 93.31 119 TYR A O 1
ATOM 899 N N . PRO A 1 120 ? 1.381 -3.880 13.181 1.00 94.69 120 PRO A N 1
ATOM 900 C CA . PRO A 1 120 ? 0.146 -3.116 13.349 1.00 94.69 120 PRO A CA 1
ATOM 901 C C . PRO A 1 120 ? -0.274 -2.398 12.056 1.00 94.69 120 PRO A C 1
ATOM 903 O O . PRO A 1 120 ? 0.474 -2.384 11.077 1.00 94.69 120 PRO A O 1
ATOM 906 N N . ILE A 1 121 ? -1.459 -1.770 12.041 1.00 96.31 121 ILE A N 1
ATOM 907 C CA . ILE A 1 121 ? -2.013 -1.090 10.849 1.00 96.31 121 ILE A CA 1
ATOM 908 C C . ILE A 1 121 ? -1.027 -0.098 10.222 1.00 96.31 121 ILE A C 1
ATOM 910 O O . ILE A 1 121 ? -0.840 -0.140 9.005 1.00 96.31 121 ILE A O 1
ATOM 914 N N . THR A 1 122 ? -0.374 0.750 11.024 1.00 94.19 122 THR A N 1
ATOM 915 C CA . THR A 1 122 ? 0.642 1.713 10.559 1.00 94.19 122 THR A CA 1
ATOM 916 C C . THR A 1 122 ? 1.687 1.053 9.653 1.00 94.19 122 THR A C 1
ATOM 918 O O . THR A 1 122 ? 1.979 1.535 8.557 1.00 94.19 122 THR A O 1
ATOM 921 N N . ASP A 1 123 ? 2.205 -0.100 10.067 1.00 93.75 123 ASP A N 1
ATOM 922 C CA . ASP A 1 123 ? 3.211 -0.847 9.320 1.00 93.75 123 ASP A CA 1
ATOM 923 C C . ASP A 1 123 ? 2.628 -1.571 8.104 1.00 93.75 123 ASP A C 1
ATOM 925 O O . ASP A 1 123 ? 3.277 -1.636 7.062 1.00 93.75 123 ASP A O 1
ATOM 929 N N . GLN A 1 124 ? 1.382 -2.052 8.173 1.00 96.19 124 GLN A N 1
ATOM 930 C CA . GLN A 1 124 ? 0.710 -2.605 6.990 1.00 96.19 124 GLN A CA 1
ATOM 931 C C . GLN A 1 124 ? 0.590 -1.546 5.876 1.00 96.19 124 GLN A C 1
ATOM 933 O O . GLN A 1 124 ? 0.831 -1.842 4.703 1.00 96.19 124 GLN A O 1
ATOM 938 N N . VAL A 1 125 ? 0.287 -0.292 6.235 1.00 96.62 125 VAL A N 1
ATOM 939 C CA . VAL A 1 125 ? 0.242 0.842 5.294 1.00 96.62 125 VAL A CA 1
ATOM 940 C C . VAL A 1 125 ? 1.638 1.179 4.767 1.00 96.62 125 VAL A C 1
ATOM 942 O O . VAL A 1 125 ? 1.821 1.339 3.553 1.00 96.62 125 VAL A O 1
ATOM 945 N N . ARG A 1 126 ? 2.640 1.245 5.653 1.00 94.88 126 ARG A N 1
ATOM 946 C CA . ARG A 1 126 ? 4.047 1.467 5.285 1.00 94.88 126 ARG A CA 1
ATOM 947 C C . ARG A 1 126 ? 4.515 0.443 4.255 1.00 94.88 126 ARG A C 1
ATOM 949 O O . ARG A 1 126 ? 5.030 0.828 3.207 1.00 94.88 126 ARG A O 1
ATOM 956 N N . CYS A 1 127 ? 4.309 -0.844 4.513 1.00 93.94 127 CYS A N 1
ATOM 957 C CA . CYS A 1 127 ? 4.768 -1.904 3.627 1.00 93.94 127 CYS A CA 1
ATOM 958 C C . CYS A 1 127 ? 4.027 -1.891 2.284 1.00 93.94 127 CYS A C 1
ATOM 960 O O . CYS A 1 127 ? 4.669 -1.950 1.236 1.00 93.94 127 CYS A O 1
ATOM 962 N N . ALA A 1 128 ? 2.698 -1.741 2.278 1.00 96.38 128 ALA A N 1
ATOM 963 C CA . ALA A 1 128 ? 1.927 -1.688 1.033 1.00 96.38 128 ALA A CA 1
ATOM 964 C C . ALA A 1 128 ? 2.342 -0.510 0.129 1.00 96.38 128 ALA A C 1
ATOM 966 O O . ALA A 1 128 ? 2.506 -0.679 -1.083 1.00 96.38 128 ALA A O 1
ATOM 967 N N . THR A 1 129 ? 2.554 0.673 0.713 1.00 96.56 129 THR A N 1
ATOM 968 C CA . THR A 1 129 ? 3.031 1.854 -0.026 1.00 96.56 129 THR A CA 1
ATOM 969 C C . THR A 1 129 ? 4.480 1.693 -0.485 1.00 96.56 129 THR A C 1
ATOM 971 O O . THR A 1 129 ? 4.771 1.995 -1.640 1.00 96.56 129 THR A O 1
ATOM 974 N N . GLN A 1 130 ? 5.370 1.144 0.353 1.00 94.44 130 GLN A N 1
ATOM 975 C CA . GLN A 1 130 ? 6.769 0.900 -0.015 1.00 94.44 130 GLN A CA 1
ATOM 976 C C . GLN A 1 130 ? 6.893 -0.086 -1.177 1.00 94.44 130 GLN A C 1
ATOM 978 O O . GLN A 1 130 ? 7.598 0.192 -2.140 1.00 94.44 130 GLN A O 1
ATOM 983 N N . TYR A 1 131 ? 6.189 -1.221 -1.139 1.00 94.56 131 TYR A N 1
ATOM 984 C CA . TYR A 1 131 ? 6.234 -2.174 -2.249 1.00 94.56 131 TYR A CA 1
ATOM 985 C C . TYR A 1 131 ? 5.646 -1.590 -3.535 1.00 94.56 131 TYR A C 1
ATOM 987 O O . TYR A 1 131 ? 6.181 -1.845 -4.612 1.00 94.56 131 TYR A O 1
ATOM 995 N N . SER A 1 132 ? 4.590 -0.778 -3.435 1.00 96.62 132 SER A N 1
ATOM 996 C CA . SER A 1 132 ? 4.020 -0.080 -4.595 1.00 96.62 132 SER A CA 1
ATOM 997 C C . SER A 1 132 ? 5.034 0.879 -5.229 1.00 96.62 132 SER A C 1
ATOM 999 O O . SER A 1 132 ? 5.200 0.888 -6.448 1.00 96.62 132 SER A O 1
ATOM 1001 N N . GLU A 1 133 ? 5.755 1.636 -4.401 1.00 95.69 133 GLU A N 1
ATOM 1002 C CA . GLU A 1 133 ? 6.830 2.527 -4.837 1.00 95.69 133 GLU A CA 1
ATOM 1003 C C . GLU A 1 133 ? 8.012 1.756 -5.439 1.00 95.69 133 GLU A C 1
ATOM 1005 O O . GLU A 1 133 ? 8.495 2.111 -6.509 1.00 95.69 133 GLU A O 1
ATOM 1010 N N . ASN A 1 134 ? 8.437 0.657 -4.815 1.00 93.94 134 ASN A N 1
ATOM 1011 C CA . ASN A 1 134 ? 9.537 -0.170 -5.311 1.00 93.94 134 ASN A CA 1
ATOM 1012 C C . ASN A 1 134 ? 9.215 -0.801 -6.672 1.00 93.94 134 ASN A C 1
ATOM 1014 O O . ASN A 1 134 ? 10.086 -0.883 -7.538 1.00 93.94 134 ASN A O 1
ATOM 1018 N N . ILE A 1 135 ? 7.965 -1.236 -6.879 1.00 95.06 135 ILE A N 1
ATOM 1019 C CA . ILE A 1 135 ? 7.493 -1.704 -8.189 1.00 95.06 135 ILE A CA 1
ATOM 1020 C C . ILE A 1 135 ? 7.620 -0.586 -9.214 1.00 95.06 135 ILE A C 1
ATOM 1022 O O . ILE A 1 135 ? 8.198 -0.805 -10.277 1.00 95.06 135 ILE A O 1
ATOM 1026 N N . LEU A 1 136 ? 7.121 0.609 -8.899 1.00 96.19 136 LEU A N 1
ATOM 1027 C CA . LEU A 1 136 ? 7.204 1.733 -9.819 1.00 96.19 136 LEU A CA 1
ATOM 1028 C C . LEU A 1 136 ? 8.660 2.094 -10.134 1.00 96.19 136 LEU A C 1
ATOM 1030 O O . LEU A 1 136 ? 9.010 2.237 -11.304 1.00 96.19 136 LEU A O 1
ATOM 1034 N N . ALA A 1 137 ? 9.509 2.201 -9.116 1.00 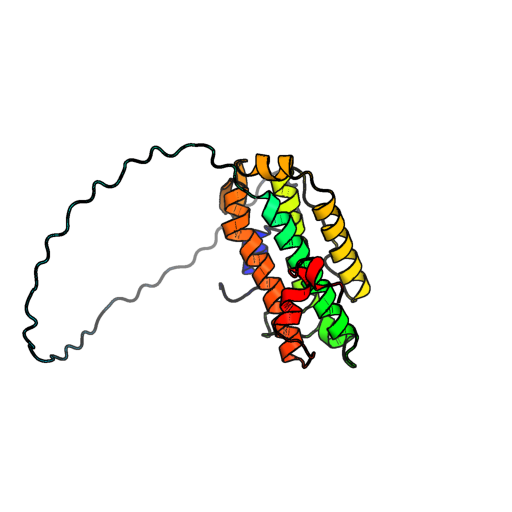94.75 137 ALA A N 1
ATOM 1035 C CA . ALA A 1 137 ? 10.914 2.555 -9.251 1.00 94.75 137 ALA A CA 1
ATOM 1036 C C . ALA A 1 137 ? 11.660 1.564 -10.153 1.00 94.75 137 ALA A C 1
ATOM 1038 O O . ALA A 1 137 ? 12.269 1.949 -11.151 1.00 94.75 137 ALA A O 1
ATOM 1039 N N . ARG A 1 138 ? 11.489 0.264 -9.888 1.00 93.50 138 ARG A N 1
ATOM 1040 C CA . ARG A 1 138 ? 12.127 -0.801 -10.666 1.00 93.50 138 ARG A CA 1
ATOM 1041 C C . ARG A 1 138 ? 11.634 -0.865 -12.112 1.00 93.50 138 ARG A C 1
ATOM 1043 O O . ARG A 1 138 ? 12.426 -1.153 -13.003 1.00 93.50 138 ARG A O 1
ATOM 1050 N N . LEU A 1 139 ? 10.356 -0.574 -12.359 1.00 94.25 139 LEU A N 1
ATOM 1051 C CA . LEU A 1 139 ? 9.785 -0.520 -13.711 1.00 94.25 139 LEU A CA 1
ATOM 1052 C C . LEU A 1 139 ? 10.041 0.804 -14.439 1.00 94.25 139 LEU A C 1
ATOM 1054 O O . LEU A 1 139 ? 9.744 0.914 -15.622 1.00 94.25 139 LEU A O 1
ATOM 1058 N N . THR A 1 140 ? 10.596 1.804 -13.763 1.00 94.12 140 THR A N 1
ATOM 1059 C CA . THR A 1 140 ? 10.999 3.072 -14.389 1.00 94.12 140 THR A CA 1
ATOM 1060 C C . THR A 1 140 ? 12.511 3.278 -14.385 1.00 94.12 140 THR A C 1
ATOM 1062 O O . THR A 1 140 ? 12.979 4.318 -14.835 1.00 94.12 140 THR A O 1
ATOM 1065 N N . GLY A 1 141 ? 13.278 2.284 -13.917 1.00 91.69 141 GLY A N 1
ATOM 1066 C CA . GLY A 1 141 ? 14.739 2.334 -13.880 1.00 91.69 141 GLY A CA 1
ATOM 1067 C C . GLY A 1 141 ? 15.290 3.441 -12.979 1.00 91.69 141 GLY A C 1
ATOM 1068 O O . GLY A 1 141 ? 16.396 3.919 -13.215 1.00 91.69 141 GLY A O 1
ATOM 1069 N N . ARG A 1 142 ? 14.516 3.876 -11.979 1.00 93.25 142 ARG A N 1
ATOM 1070 C CA . ARG A 1 142 ? 14.907 4.916 -11.019 1.00 93.25 142 ARG A CA 1
ATOM 1071 C C . ARG A 1 142 ? 15.099 4.321 -9.632 1.00 93.25 142 ARG A C 1
ATOM 1073 O O . ARG A 1 142 ? 14.552 3.264 -9.321 1.00 93.25 142 ARG A O 1
ATOM 1080 N N . GLU A 1 143 ? 15.791 5.061 -8.780 1.00 88.94 143 GLU A N 1
ATOM 1081 C CA . GLU A 1 143 ? 15.869 4.725 -7.361 1.00 88.94 143 GLU A CA 1
ATOM 1082 C C . GLU A 1 143 ? 14.501 4.907 -6.673 1.00 88.94 143 GLU A C 1
ATOM 1084 O O . GLU A 1 143 ? 13.748 5.833 -7.022 1.00 88.94 143 GLU A O 1
ATOM 1089 N N . PRO A 1 144 ? 14.139 4.018 -5.728 1.00 88.50 144 PRO A N 1
ATOM 1090 C CA . PRO A 1 144 ? 12.910 4.142 -4.959 1.00 88.50 144 PRO A CA 1
ATOM 1091 C C . PRO A 1 144 ? 12.989 5.324 -3.996 1.00 88.50 144 PRO A C 1
ATOM 1093 O O . PRO A 1 144 ? 14.038 5.626 -3.428 1.00 88.50 144 PRO A O 1
ATOM 1096 N N . VAL A 1 145 ? 11.855 5.988 -3.783 1.00 89.12 145 VAL A N 1
ATOM 1097 C CA . VAL A 1 145 ? 11.750 7.016 -2.749 1.00 89.12 145 VAL A CA 1
ATOM 1098 C C . VAL A 1 145 ? 11.824 6.354 -1.373 1.00 89.12 145 VAL A C 1
ATOM 1100 O O . VAL A 1 145 ? 11.069 5.426 -1.065 1.00 89.12 145 VAL A O 1
ATOM 1103 N N . THR A 1 146 ? 12.720 6.863 -0.530 1.00 83.06 146 THR A N 1
ATOM 1104 C CA . THR A 1 146 ? 12.777 6.502 0.886 1.00 83.06 146 THR A CA 1
ATOM 1105 C C . THR A 1 146 ? 11.744 7.310 1.652 1.00 83.06 146 THR A C 1
ATOM 1107 O O . THR A 1 146 ? 11.721 8.539 1.591 1.00 83.06 146 THR A O 1
ATOM 1110 N N . PHE A 1 147 ? 10.899 6.617 2.403 1.00 83.31 147 PHE A N 1
ATOM 1111 C CA . PHE A 1 147 ? 9.901 7.236 3.264 1.00 83.31 147 PHE A CA 1
ATOM 1112 C C . PHE A 1 147 ? 10.256 7.039 4.733 1.00 83.31 147 PHE A C 1
ATOM 1114 O O . PHE A 1 147 ? 10.819 6.007 5.103 1.00 83.31 147 PHE A O 1
ATOM 1121 N N . ASP A 1 148 ? 9.827 7.976 5.577 1.00 82.62 148 ASP A N 1
ATOM 1122 C CA . ASP A 1 148 ? 9.891 7.805 7.027 1.00 82.62 148 ASP A CA 1
ATOM 1123 C C . ASP A 1 148 ? 9.119 6.544 7.461 1.00 82.62 148 ASP A C 1
ATOM 1125 O O . ASP A 1 148 ? 8.063 6.212 6.908 1.00 82.62 148 ASP A O 1
ATOM 1129 N N . ARG A 1 149 ? 9.666 5.817 8.437 1.00 81.69 149 ARG A N 1
ATOM 1130 C CA . ARG A 1 149 ? 9.030 4.633 9.019 1.00 81.69 149 ARG A CA 1
ATOM 1131 C C . ARG A 1 149 ? 7.873 5.018 9.939 1.00 81.69 149 ARG A C 1
ATOM 1133 O O . ARG A 1 149 ? 6.894 4.276 9.987 1.00 81.69 149 ARG A O 1
ATOM 1140 N N . ASP A 1 150 ? 7.957 6.155 10.627 1.00 83.31 150 ASP A N 1
ATOM 1141 C CA . ASP A 1 150 ? 6.944 6.553 11.605 1.00 83.31 150 ASP A CA 1
ATOM 1142 C C . ASP A 1 150 ? 5.786 7.343 10.973 1.00 83.31 150 ASP A C 1
ATOM 1144 O O . ASP A 1 150 ? 5.817 8.576 10.839 1.00 83.31 150 ASP A O 1
ATOM 1148 N N . LEU A 1 151 ? 4.720 6.619 10.613 1.00 85.94 151 LEU A N 1
ATOM 1149 C CA . LEU A 1 151 ? 3.482 7.262 10.177 1.00 85.94 151 LEU A CA 1
ATOM 1150 C C . LEU A 1 151 ? 2.668 7.801 11.354 1.00 85.94 151 LEU A C 1
ATOM 1152 O O . LEU A 1 151 ? 2.092 8.853 11.180 1.00 85.94 151 LEU A O 1
ATOM 1156 N N . GLY A 1 152 ? 2.621 7.173 12.532 1.00 84.81 152 GLY A N 1
ATOM 1157 C CA . GLY A 1 152 ? 2.050 7.718 13.786 1.00 84.81 152 GLY A CA 1
ATOM 1158 C C . GLY A 1 152 ? 0.608 8.287 13.817 1.00 84.81 152 GLY A C 1
ATOM 1159 O O . GLY A 1 152 ? 0.070 8.481 14.902 1.00 84.81 152 GLY A O 1
ATOM 1160 N N . SER A 1 153 ? -0.034 8.576 12.683 1.00 95.31 153 SER A N 1
ATOM 1161 C CA . SER A 1 153 ? -1.342 9.220 12.547 1.00 95.31 153 SER A CA 1
ATOM 1162 C C . SER A 1 153 ? -1.973 8.913 11.183 1.00 95.31 153 SER A C 1
ATOM 1164 O O . SER A 1 153 ? -1.281 8.609 10.203 1.00 95.31 153 SER A O 1
ATOM 1166 N N . TYR A 1 154 ? -3.301 9.021 11.097 1.00 96.94 154 TYR A N 1
ATOM 1167 C CA . TYR A 1 154 ? -4.036 8.840 9.841 1.00 96.94 154 TYR A CA 1
ATOM 1168 C C . TYR A 1 154 ? -3.624 9.869 8.783 1.00 96.94 154 TYR A C 1
ATOM 1170 O O . TYR A 1 154 ? -3.416 9.504 7.630 1.00 96.94 154 TYR A O 1
ATOM 1178 N N . ALA A 1 155 ? -3.404 11.127 9.179 1.00 97.06 155 ALA A N 1
ATOM 1179 C CA . ALA A 1 155 ? -2.977 12.193 8.272 1.00 97.06 155 ALA A CA 1
ATOM 1180 C C . ALA A 1 155 ? -1.677 11.847 7.522 1.00 97.06 155 ALA A C 1
ATOM 1182 O O . ALA A 1 155 ? -1.633 11.933 6.296 1.00 97.06 155 ALA A O 1
ATOM 1183 N N . LYS A 1 156 ? -0.650 11.373 8.237 1.00 96.31 156 LYS A N 1
ATOM 1184 C CA . LYS A 1 156 ? 0.616 10.921 7.636 1.00 96.31 156 LYS A CA 1
ATOM 1185 C C . LYS A 1 156 ? 0.434 9.662 6.777 1.00 96.31 156 LYS A C 1
ATOM 1187 O O . LYS A 1 156 ? 1.098 9.511 5.752 1.00 96.31 156 LYS A O 1
ATOM 1192 N N . CYS A 1 157 ? -0.479 8.761 7.157 1.00 97.31 157 CYS A N 1
ATOM 1193 C CA . CYS A 1 157 ? -0.838 7.616 6.314 1.00 97.31 157 CYS A CA 1
ATOM 1194 C C . CYS A 1 157 ? -1.433 8.077 4.976 1.00 97.31 157 CYS A C 1
ATOM 1196 O O . CYS A 1 157 ? -1.024 7.583 3.925 1.00 97.31 157 CYS A O 1
ATOM 1198 N N . TYR A 1 158 ? -2.363 9.035 5.002 1.00 97.88 158 TYR A N 1
ATOM 1199 C CA . TYR A 1 158 ? -2.974 9.587 3.794 1.00 97.88 158 TYR A CA 1
ATOM 1200 C C . TYR A 1 158 ? -1.962 10.322 2.927 1.00 97.88 158 TYR A C 1
ATOM 1202 O O . TYR A 1 158 ? -1.896 10.036 1.737 1.00 97.88 158 TYR A O 1
ATOM 1210 N N . GLU A 1 159 ? -1.124 11.177 3.513 1.00 97.00 159 GLU A N 1
ATOM 1211 C CA . GLU A 1 159 ? -0.069 11.895 2.792 1.00 97.00 159 GLU A CA 1
ATOM 1212 C C . GLU A 1 159 ? 0.849 10.929 2.030 1.00 97.00 159 GLU A C 1
ATOM 1214 O O . GLU A 1 159 ? 1.083 11.088 0.829 1.00 97.00 159 GLU A O 1
ATOM 1219 N N . ARG A 1 160 ? 1.314 9.865 2.696 1.00 96.88 160 ARG A N 1
ATOM 1220 C CA . ARG A 1 160 ? 2.163 8.853 2.058 1.00 96.88 160 ARG A CA 1
ATOM 1221 C C . ARG A 1 160 ? 1.431 8.098 0.950 1.00 96.88 160 ARG A C 1
ATOM 1223 O O . ARG A 1 160 ? 2.004 7.879 -0.117 1.00 96.88 160 ARG A O 1
ATOM 1230 N N . ILE A 1 161 ? 0.182 7.692 1.183 1.00 97.88 161 ILE A N 1
ATOM 1231 C CA . ILE A 1 161 ? -0.629 7.015 0.163 1.00 97.88 161 ILE A CA 1
ATOM 1232 C C . ILE A 1 161 ? -0.833 7.929 -1.055 1.00 97.88 161 ILE A C 1
ATOM 1234 O O . ILE A 1 161 ? -0.674 7.477 -2.190 1.00 97.88 161 ILE A O 1
ATOM 1238 N N . GLU A 1 162 ? -1.149 9.205 -0.839 1.00 97.56 162 GLU A N 1
ATOM 1239 C CA . GLU A 1 162 ? -1.369 10.193 -1.896 1.00 97.56 162 GLU A CA 1
ATOM 1240 C C . GLU A 1 162 ? -0.107 10.457 -2.714 1.00 97.56 162 GLU A C 1
ATOM 1242 O O . GLU A 1 162 ? -0.184 10.513 -3.944 1.00 97.56 162 GLU A O 1
ATOM 1247 N N . LEU A 1 163 ? 1.055 10.543 -2.063 1.00 97.12 163 LEU A N 1
ATOM 1248 C CA . LEU A 1 163 ? 2.338 10.707 -2.741 1.00 97.12 163 LEU A CA 1
ATOM 1249 C C . LEU A 1 163 ? 2.615 9.534 -3.691 1.00 97.12 163 LEU A C 1
ATOM 1251 O O . LEU A 1 163 ? 2.897 9.752 -4.870 1.00 97.12 163 LEU A O 1
ATOM 1255 N N . VAL A 1 164 ? 2.464 8.291 -3.224 1.00 97.69 164 VAL A N 1
ATOM 1256 C CA . VAL A 1 164 ? 2.678 7.110 -4.079 1.00 97.69 164 VAL A CA 1
ATOM 1257 C C . VAL A 1 164 ? 1.616 7.024 -5.180 1.00 97.69 164 VAL A C 1
ATOM 1259 O O . VAL A 1 164 ? 1.940 6.739 -6.332 1.00 97.69 164 VAL A O 1
ATOM 1262 N N . LEU A 1 165 ? 0.350 7.328 -4.874 1.00 97.69 165 LEU A N 1
ATOM 1263 C CA . LEU A 1 165 ? -0.720 7.391 -5.874 1.00 97.69 165 LEU A CA 1
ATOM 1264 C C . LEU A 1 165 ? -0.427 8.412 -6.973 1.00 97.69 165 LEU A C 1
ATOM 1266 O O . LEU A 1 165 ? -0.717 8.140 -8.139 1.00 97.69 165 LEU A O 1
ATOM 1270 N N . LYS A 1 166 ? 0.125 9.576 -6.621 1.00 97.06 166 LYS A N 1
ATOM 1271 C CA . LYS A 1 166 ? 0.531 10.597 -7.587 1.00 97.06 166 LYS A CA 1
ATOM 1272 C C . LYS A 1 166 ? 1.619 10.054 -8.512 1.00 97.06 166 LYS A C 1
ATOM 1274 O O . LYS A 1 166 ? 1.417 10.054 -9.725 1.00 97.06 166 LYS A O 1
ATOM 1279 N N . SER A 1 167 ? 2.685 9.478 -7.955 1.00 96.56 167 SER A N 1
ATOM 1280 C CA . SER A 1 167 ? 3.765 8.861 -8.736 1.00 96.56 167 SER A CA 1
ATOM 1281 C C . SER A 1 167 ? 3.250 7.765 -9.680 1.00 96.56 167 SER A C 1
ATOM 1283 O O . SER A 1 167 ? 3.637 7.713 -10.844 1.00 96.56 167 SER A O 1
ATOM 1285 N N . LEU A 1 168 ? 2.321 6.917 -9.222 1.00 96.56 168 LEU A N 1
ATOM 1286 C CA . LEU A 1 168 ? 1.713 5.862 -10.045 1.00 96.56 168 LEU A CA 1
ATOM 1287 C C . LEU A 1 168 ? 0.832 6.401 -11.183 1.00 96.56 168 LEU A C 1
ATOM 1289 O O . LEU A 1 168 ? 0.671 5.719 -12.196 1.00 96.56 168 LEU A O 1
ATOM 1293 N N . LYS A 1 169 ? 0.213 7.574 -11.012 1.00 95.56 169 LYS A N 1
ATOM 1294 C CA . LYS A 1 169 ? -0.628 8.220 -12.036 1.00 95.56 169 LYS A CA 1
ATOM 1295 C C . LYS A 1 169 ? 0.203 8.952 -13.086 1.00 95.56 169 LYS A C 1
ATOM 1297 O O . LYS A 1 169 ? -0.199 8.983 -14.245 1.00 95.56 169 LYS A O 1
ATOM 1302 N N . GLU A 1 170 ? 1.327 9.531 -12.674 1.00 96.00 170 GLU A N 1
ATOM 1303 C CA . GLU A 1 170 ? 2.244 10.293 -13.532 1.00 96.00 170 GLU A CA 1
ATOM 1304 C C . GLU A 1 170 ? 3.232 9.395 -14.294 1.00 96.00 170 GLU A C 1
ATOM 1306 O O . GLU A 1 170 ? 3.866 9.845 -15.245 1.00 96.00 170 GLU A O 1
ATOM 1311 N N . ALA A 1 171 ? 3.344 8.121 -13.908 1.00 95.06 171 ALA A N 1
ATOM 1312 C CA . ALA A 1 171 ? 4.228 7.155 -14.542 1.00 95.06 171 ALA A CA 1
ATOM 1313 C C . ALA A 1 171 ? 3.937 6.965 -16.041 1.00 95.06 171 ALA A C 1
ATOM 1315 O O . ALA A 1 171 ? 2.801 6.698 -16.452 1.00 95.06 171 ALA A O 1
ATOM 1316 N N . ASP A 1 172 ? 4.995 7.010 -16.851 1.00 94.38 172 ASP A N 1
ATOM 1317 C CA . ASP A 1 172 ? 4.928 6.664 -18.267 1.00 94.38 172 ASP A CA 1
ATOM 1318 C C . ASP A 1 172 ? 4.678 5.154 -18.427 1.00 94.38 172 ASP A C 1
ATOM 1320 O O . ASP A 1 172 ? 5.484 4.303 -18.036 1.00 94.38 172 ASP A O 1
ATOM 1324 N N . LYS A 1 173 ? 3.524 4.819 -19.009 1.00 92.75 173 LYS A N 1
ATOM 1325 C CA . LYS A 1 173 ? 3.066 3.438 -19.185 1.00 92.75 173 LYS A CA 1
ATOM 1326 C C . LYS A 1 173 ? 3.948 2.653 -20.147 1.00 92.75 173 LYS A C 1
ATOM 1328 O O . LYS A 1 173 ? 4.073 1.445 -19.958 1.00 92.75 173 LYS A O 1
ATOM 1333 N N . ASP A 1 174 ? 4.531 3.302 -21.149 1.00 91.12 174 ASP A N 1
ATOM 1334 C CA . ASP A 1 174 ? 5.373 2.645 -22.145 1.00 91.12 174 ASP A CA 1
ATOM 1335 C C . ASP A 1 174 ? 6.748 2.336 -21.550 1.00 91.12 174 ASP A C 1
ATOM 1337 O O . ASP A 1 174 ? 7.257 1.227 -21.726 1.00 91.12 174 ASP A O 1
ATOM 1341 N N . VAL A 1 175 ? 7.288 3.248 -20.733 1.00 92.31 175 VAL A N 1
ATOM 1342 C CA . VAL A 1 175 ? 8.503 3.003 -19.936 1.00 92.31 175 VAL A CA 1
ATOM 1343 C C . VAL A 1 175 ? 8.300 1.822 -18.986 1.00 92.31 175 VAL A C 1
ATOM 1345 O O . VAL A 1 175 ? 9.123 0.906 -18.965 1.00 92.31 175 VAL A O 1
ATOM 1348 N N . VAL A 1 176 ? 7.186 1.806 -18.246 1.00 92.44 176 VAL A N 1
ATOM 1349 C CA . VAL A 1 176 ? 6.839 0.716 -17.317 1.00 92.44 176 VAL A CA 1
ATOM 1350 C C . VAL A 1 176 ? 6.740 -0.629 -18.032 1.00 92.44 176 VAL A C 1
ATOM 1352 O O . VAL A 1 176 ? 7.202 -1.651 -17.523 1.00 92.44 176 VAL A O 1
ATOM 1355 N N . ASN A 1 177 ? 6.152 -0.640 -19.227 1.00 91.25 177 ASN A N 1
ATOM 1356 C CA . ASN A 1 177 ? 6.014 -1.852 -20.022 1.00 91.25 177 ASN A CA 1
ATOM 1357 C C . ASN A 1 177 ? 7.360 -2.317 -20.607 1.00 91.25 177 ASN A C 1
ATOM 1359 O O . ASN A 1 177 ? 7.622 -3.517 -20.666 1.00 91.25 177 ASN A O 1
ATOM 1363 N N . GLY A 1 178 ? 8.218 -1.376 -21.011 1.00 90.50 178 GLY A N 1
ATOM 1364 C CA . GLY A 1 178 ? 9.525 -1.645 -21.613 1.00 90.50 178 GLY A CA 1
ATOM 1365 C C . GLY A 1 178 ? 10.574 -2.198 -20.642 1.00 90.50 178 GLY A C 1
ATOM 1366 O O . GLY A 1 178 ? 11.473 -2.918 -21.067 1.00 90.50 178 GLY A O 1
ATOM 1367 N N . HIS A 1 179 ? 10.449 -1.930 -19.339 1.00 91.88 179 HIS A N 1
ATOM 1368 C CA . HIS A 1 179 ? 11.420 -2.384 -18.332 1.00 91.88 179 HIS A CA 1
ATOM 1369 C C . HIS A 1 179 ? 11.190 -3.806 -17.811 1.00 91.88 179 HIS A C 1
ATOM 1371 O O . HIS A 1 179 ? 11.959 -4.290 -16.982 1.00 91.88 179 HIS A O 1
ATOM 1377 N N . ALA A 1 180 ? 10.161 -4.508 -18.284 1.00 89.56 180 ALA A N 1
ATOM 1378 C CA . ALA A 1 180 ? 9.802 -5.825 -17.769 1.00 89.56 180 ALA A CA 1
ATOM 1379 C C . ALA A 1 180 ? 10.942 -6.860 -17.837 1.00 89.56 180 ALA A C 1
ATOM 1381 O O . ALA A 1 180 ? 11.091 -7.681 -16.929 1.00 89.56 180 ALA A O 1
ATOM 1382 N N . ASP A 1 181 ? 11.760 -6.802 -18.886 1.00 91.38 181 ASP A N 1
ATOM 1383 C CA . ASP A 1 181 ? 12.875 -7.723 -19.108 1.00 91.38 181 ASP A CA 1
ATOM 1384 C C . ASP A 1 181 ? 14.208 -7.244 -18.522 1.00 91.38 181 ASP A C 1
ATOM 1386 O O . ASP A 1 181 ? 15.190 -7.988 -18.568 1.00 91.38 181 ASP A O 1
ATOM 1390 N N . VAL A 1 182 ? 14.258 -6.040 -17.939 1.00 92.06 182 VAL A N 1
ATOM 1391 C CA . VAL A 1 182 ? 15.482 -5.514 -17.328 1.00 92.06 182 VAL A CA 1
ATOM 1392 C C . VAL A 1 182 ? 15.842 -6.353 -16.110 1.00 92.06 182 VAL A C 1
ATOM 1394 O O . VAL A 1 182 ? 15.033 -6.562 -15.202 1.00 92.06 182 VAL A O 1
ATOM 1397 N N . VAL A 1 183 ? 17.069 -6.867 -16.116 1.00 92.81 183 VAL A N 1
ATOM 1398 C CA . VAL A 1 183 ? 17.618 -7.707 -15.054 1.00 92.81 183 VAL A CA 1
ATOM 1399 C C . VAL A 1 183 ? 18.301 -6.817 -14.027 1.00 92.81 183 VAL A C 1
ATOM 1401 O O . VAL A 1 183 ? 19.114 -5.970 -14.383 1.00 92.81 183 VAL A O 1
ATOM 1404 N N . ALA A 1 184 ? 17.982 -7.032 -12.754 1.00 88.81 184 ALA A N 1
ATOM 1405 C CA . ALA A 1 184 ? 18.666 -6.378 -11.649 1.00 88.81 184 ALA A CA 1
ATOM 1406 C C . ALA A 1 184 ? 18.920 -7.362 -10.503 1.00 88.81 184 ALA A C 1
ATOM 1408 O O . ALA A 1 184 ? 18.117 -8.273 -10.244 1.00 88.81 184 ALA A O 1
ATOM 1409 N N . ALA A 1 185 ? 20.029 -7.129 -9.807 1.00 87.56 185 ALA A N 1
ATOM 1410 C CA . ALA A 1 185 ? 20.401 -7.823 -8.588 1.00 87.56 185 ALA A CA 1
ATOM 1411 C C . ALA A 1 185 ? 19.284 -7.681 -7.546 1.00 87.56 185 ALA A C 1
ATOM 1413 O O . ALA A 1 185 ? 18.845 -6.578 -7.223 1.00 87.56 185 ALA A O 1
ATOM 1414 N N . THR A 1 186 ? 18.781 -8.807 -7.046 1.00 83.81 186 THR A N 1
ATOM 1415 C CA . THR A 1 186 ? 17.682 -8.842 -6.076 1.00 83.81 186 THR A CA 1
ATOM 1416 C C . THR A 1 186 ? 18.130 -9.585 -4.824 1.00 83.81 186 THR A C 1
ATOM 1418 O O . THR A 1 186 ? 18.458 -10.771 -4.924 1.00 83.81 186 THR A O 1
ATOM 1421 N N . PRO A 1 187 ? 18.123 -8.935 -3.650 1.00 77.88 187 PRO A N 1
ATOM 1422 C CA . PRO A 1 187 ? 18.333 -9.618 -2.381 1.00 77.88 187 PRO A CA 1
ATOM 1423 C C . PRO A 1 187 ? 17.292 -10.728 -2.175 1.00 77.88 187 PRO A C 1
ATOM 1425 O O . PRO A 1 187 ? 16.101 -10.542 -2.432 1.00 77.88 187 PRO A O 1
ATOM 1428 N N . PHE A 1 188 ? 17.756 -11.900 -1.752 1.00 75.25 188 PHE A N 1
ATOM 1429 C CA . PHE A 1 188 ? 16.935 -13.078 -1.479 1.00 75.25 188 PHE A CA 1
ATOM 1430 C C . PHE A 1 188 ? 17.445 -13.787 -0.221 1.00 75.25 188 PHE A C 1
ATOM 1432 O O . PHE A 1 188 ? 17.869 -14.944 -0.256 1.00 75.25 188 PHE A O 1
ATOM 1439 N N . GLY A 1 189 ? 17.444 -13.079 0.899 1.00 66.38 189 GLY A N 1
ATOM 1440 C CA . GLY A 1 189 ? 17.991 -13.562 2.159 1.00 66.38 189 GLY A CA 1
ATOM 1441 C C . GLY A 1 189 ? 19.357 -12.967 2.477 1.00 66.38 189 GLY A C 1
ATOM 1442 O O . GLY A 1 189 ? 20.039 -12.455 1.583 1.00 66.38 189 GLY A O 1
ATOM 1443 N N . PRO A 1 190 ? 19.797 -13.102 3.737 1.00 70.25 190 PRO A N 1
ATOM 1444 C CA . PRO A 1 190 ? 21.145 -12.731 4.142 1.00 70.25 190 PRO A CA 1
ATOM 1445 C C . PRO A 1 190 ? 22.208 -13.358 3.226 1.00 70.25 190 PRO A C 1
ATOM 1447 O O . PRO A 1 190 ? 22.268 -14.578 3.064 1.00 70.25 190 PRO A O 1
ATOM 1450 N N . GLY A 1 191 ? 23.037 -12.513 2.608 1.00 73.94 191 GLY A N 1
ATOM 1451 C CA . GLY A 1 191 ? 24.174 -12.928 1.778 1.00 73.94 191 GLY A CA 1
ATOM 1452 C C . GLY A 1 191 ? 23.824 -13.556 0.425 1.00 73.94 191 GLY A C 1
ATOM 1453 O O . GLY A 1 191 ? 24.729 -14.006 -0.278 1.00 73.94 191 GLY A O 1
ATOM 1454 N N . LYS A 1 192 ? 22.545 -13.595 0.031 1.00 79.38 192 LYS A N 1
ATOM 1455 C CA . LYS A 1 192 ? 22.121 -14.165 -1.251 1.00 79.38 192 LYS A CA 1
ATOM 1456 C C . LYS A 1 192 ? 21.511 -13.089 -2.136 1.00 79.38 192 LYS A C 1
ATOM 1458 O O . LYS A 1 192 ? 20.487 -12.500 -1.810 1.00 79.38 192 LYS A O 1
ATOM 1463 N N . VAL A 1 193 ? 22.120 -12.892 -3.297 1.00 84.94 193 VAL A N 1
ATOM 1464 C CA . VAL A 1 193 ? 21.628 -12.003 -4.350 1.00 84.94 193 VAL A CA 1
ATOM 1465 C C . VAL A 1 193 ? 21.367 -12.844 -5.591 1.00 84.94 193 VAL A C 1
ATOM 1467 O O . VAL A 1 193 ? 22.184 -13.686 -5.961 1.00 84.94 193 VAL A O 1
ATOM 1470 N N . VAL A 1 194 ? 20.203 -12.652 -6.202 1.00 87.06 194 VAL A N 1
ATOM 1471 C CA . VAL A 1 194 ? 19.802 -13.332 -7.433 1.00 87.06 194 VAL A CA 1
ATOM 1472 C C . VAL A 1 194 ? 19.451 -12.284 -8.474 1.00 87.06 194 VAL A C 1
ATOM 1474 O O . VAL A 1 194 ? 18.627 -11.401 -8.229 1.00 87.06 194 VAL A O 1
ATOM 1477 N N . ASP A 1 195 ? 20.050 -12.400 -9.651 1.00 91.94 195 ASP A N 1
ATOM 1478 C CA . ASP A 1 195 ? 19.681 -11.579 -10.795 1.00 91.94 195 ASP A CA 1
ATOM 1479 C C . ASP A 1 195 ? 18.294 -11.975 -11.293 1.00 91.94 195 ASP A C 1
ATOM 1481 O O . ASP A 1 195 ? 18.019 -13.139 -11.596 1.00 91.94 195 ASP A O 1
ATOM 1485 N N . MET A 1 196 ? 17.392 -10.997 -11.353 1.00 90.19 196 MET A N 1
ATOM 1486 C CA . MET A 1 196 ? 15.996 -11.240 -11.693 1.00 90.19 196 MET A CA 1
ATOM 1487 C C . MET A 1 196 ? 15.461 -10.159 -12.622 1.00 90.19 196 MET A C 1
ATOM 1489 O O . MET A 1 196 ? 15.630 -8.960 -12.374 1.00 90.19 196 MET A O 1
ATOM 1493 N N . LYS A 1 197 ? 14.765 -10.595 -13.678 1.00 93.44 197 LYS A N 1
ATOM 1494 C CA . LYS A 1 197 ? 13.974 -9.709 -14.538 1.00 93.44 197 LYS A CA 1
ATOM 1495 C C . LYS A 1 197 ? 12.922 -8.979 -13.709 1.00 93.44 197 LYS A C 1
ATOM 1497 O O . LYS A 1 197 ? 12.243 -9.609 -12.893 1.00 93.44 197 LYS A O 1
ATOM 1502 N N . ALA A 1 198 ? 12.744 -7.683 -13.944 1.00 92.25 198 ALA A N 1
ATOM 1503 C CA . ALA A 1 198 ? 11.800 -6.857 -13.201 1.00 92.25 198 ALA A CA 1
ATOM 1504 C C . ALA A 1 198 ? 10.376 -7.430 -13.236 1.00 92.25 198 ALA A C 1
ATOM 1506 O O . ALA A 1 198 ? 9.740 -7.554 -12.194 1.00 92.25 198 ALA A O 1
ATOM 1507 N N . GLY A 1 199 ? 9.900 -7.875 -14.400 1.00 91.81 199 GLY A N 1
ATOM 1508 C CA . GLY A 1 199 ? 8.576 -8.473 -14.548 1.00 91.81 199 GLY A CA 1
ATOM 1509 C C . GLY A 1 199 ? 8.393 -9.750 -13.728 1.00 91.81 199 GLY A C 1
ATOM 1510 O O . GLY A 1 199 ? 7.321 -9.956 -13.163 1.00 91.81 199 GLY A O 1
ATOM 1511 N N . VAL A 1 200 ? 9.432 -10.582 -13.601 1.00 92.06 200 VAL A N 1
ATOM 1512 C CA . VAL A 1 200 ? 9.388 -11.770 -12.731 1.00 92.06 200 VAL A CA 1
ATOM 1513 C C . VAL A 1 200 ? 9.300 -11.329 -11.275 1.00 92.06 200 VAL A C 1
ATOM 1515 O O . VAL A 1 200 ? 8.367 -11.725 -10.585 1.00 92.06 200 VAL A O 1
ATOM 1518 N N . TRP A 1 201 ? 10.195 -10.436 -10.846 1.00 91.75 201 TRP A N 1
ATOM 1519 C CA . TRP A 1 201 ? 10.233 -9.922 -9.476 1.00 91.75 201 TRP A CA 1
ATOM 1520 C C . TRP A 1 201 ? 8.905 -9.288 -9.037 1.00 91.75 201 TRP A C 1
ATOM 1522 O O . TRP A 1 201 ? 8.413 -9.570 -7.941 1.00 91.75 201 TRP A O 1
ATOM 1532 N N . VAL A 1 202 ? 8.287 -8.484 -9.908 1.00 92.69 202 VAL A N 1
ATOM 1533 C CA . VAL A 1 202 ? 6.991 -7.848 -9.642 1.00 92.69 202 VAL A CA 1
ATOM 1534 C C . VAL A 1 202 ? 5.928 -8.897 -9.326 1.00 92.69 202 VAL A C 1
ATOM 1536 O O . VAL A 1 202 ? 5.238 -8.769 -8.320 1.00 92.69 202 VAL A O 1
ATOM 1539 N N . HIS A 1 203 ? 5.805 -9.950 -10.135 1.00 92.50 203 HIS A N 1
ATOM 1540 C CA . HIS A 1 203 ? 4.736 -10.937 -9.965 1.00 92.50 203 HIS A CA 1
ATOM 1541 C C . HIS A 1 203 ? 5.033 -11.996 -8.902 1.00 92.50 203 HIS A C 1
ATOM 1543 O O . HIS A 1 203 ? 4.101 -12.481 -8.264 1.00 92.50 203 HIS A O 1
ATOM 1549 N N . SER A 1 204 ? 6.297 -12.381 -8.713 1.00 89.12 204 SER A N 1
ATOM 1550 C CA . SER A 1 204 ? 6.657 -13.467 -7.796 1.00 89.12 204 SER A CA 1
ATOM 1551 C C . SER A 1 204 ? 6.954 -12.995 -6.376 1.00 89.12 204 SER A C 1
ATOM 1553 O O . SER A 1 204 ? 6.898 -13.807 -5.458 1.00 89.12 204 SER A O 1
ATOM 1555 N N . ILE A 1 205 ? 7.305 -11.718 -6.188 1.00 88.94 205 ILE A N 1
ATOM 1556 C CA . ILE A 1 205 ? 7.739 -11.180 -4.892 1.00 88.94 205 ILE A CA 1
ATOM 1557 C C . ILE A 1 205 ? 6.911 -9.955 -4.511 1.00 88.94 205 ILE A C 1
ATOM 1559 O O . ILE A 1 205 ? 6.217 -9.976 -3.496 1.00 88.94 205 ILE A O 1
ATOM 1563 N N . ALA A 1 206 ? 6.956 -8.886 -5.306 1.00 91.56 206 ALA A N 1
ATOM 1564 C CA . ALA A 1 206 ? 6.455 -7.592 -4.847 1.00 91.56 206 ALA A CA 1
ATOM 1565 C C . ALA A 1 206 ? 4.921 -7.532 -4.762 1.00 91.56 206 ALA A C 1
ATOM 1567 O O . ALA A 1 206 ? 4.367 -7.145 -3.735 1.00 91.56 206 ALA A O 1
ATOM 1568 N N . LEU A 1 207 ? 4.215 -7.959 -5.810 1.00 93.94 207 LEU A N 1
ATOM 1569 C CA . LEU A 1 207 ? 2.756 -7.898 -5.868 1.00 93.94 207 LEU A CA 1
ATOM 1570 C C . LEU A 1 207 ? 2.069 -8.815 -4.832 1.00 93.94 207 LEU A C 1
ATOM 1572 O O . LEU A 1 207 ? 1.130 -8.348 -4.181 1.00 93.94 207 LEU A O 1
ATOM 1576 N N . PRO A 1 208 ? 2.532 -10.062 -4.586 1.00 94.88 208 PRO A N 1
ATOM 1577 C CA . PRO A 1 208 ? 2.048 -10.862 -3.460 1.00 94.88 208 PRO A CA 1
ATOM 1578 C C . PRO A 1 208 ? 2.153 -10.137 -2.112 1.00 94.88 208 PRO A C 1
ATOM 1580 O O . PRO A 1 208 ? 1.198 -10.167 -1.338 1.00 94.88 208 PRO A O 1
ATOM 1583 N N . ASN A 1 209 ? 3.261 -9.428 -1.858 1.00 93.81 209 ASN A N 1
ATOM 1584 C CA . ASN A 1 209 ? 3.436 -8.642 -0.634 1.00 93.81 209 ASN A CA 1
ATOM 1585 C C . ASN A 1 209 ? 2.450 -7.465 -0.555 1.00 93.81 209 ASN A C 1
ATOM 1587 O O . ASN A 1 209 ? 1.839 -7.245 0.489 1.00 93.81 209 ASN A O 1
ATOM 1591 N N . VAL A 1 210 ? 2.217 -6.745 -1.658 1.00 96.19 210 VAL A N 1
ATOM 1592 C CA . VAL A 1 210 ? 1.213 -5.664 -1.698 1.00 96.19 210 VAL A CA 1
ATOM 1593 C C . VAL A 1 210 ? -0.176 -6.184 -1.301 1.00 96.19 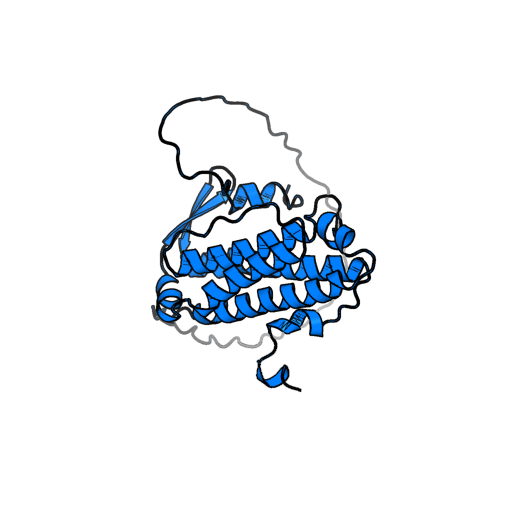210 VAL A C 1
ATOM 1595 O O . VAL A 1 210 ? -0.838 -5.604 -0.436 1.00 96.19 210 VAL A O 1
ATOM 1598 N N . TYR A 1 211 ? -0.616 -7.304 -1.884 1.00 97.50 211 TYR A N 1
ATOM 1599 C CA . TYR A 1 211 ? -1.907 -7.909 -1.542 1.00 97.50 211 TYR A CA 1
ATOM 1600 C C . TYR A 1 211 ? -1.959 -8.444 -0.114 1.00 97.50 211 TYR A C 1
ATOM 1602 O O . TYR A 1 211 ? -3.006 -8.345 0.535 1.00 97.50 211 TYR A O 1
ATOM 1610 N N . PHE A 1 212 ? -0.852 -9.002 0.374 1.00 97.31 212 PHE A N 1
ATOM 1611 C CA . PHE A 1 212 ? -0.735 -9.490 1.740 1.00 97.31 212 PHE A CA 1
ATOM 1612 C C . PHE A 1 212 ? -0.986 -8.365 2.747 1.00 97.31 212 PHE A C 1
ATOM 1614 O O . PHE A 1 212 ? -1.860 -8.495 3.606 1.00 97.31 212 PHE A O 1
ATOM 1621 N N . HIS A 1 213 ? -0.299 -7.232 2.596 1.00 97.56 213 HIS A N 1
ATOM 1622 C CA . HIS A 1 213 ? -0.437 -6.099 3.509 1.00 97.56 213 HIS A CA 1
ATOM 1623 C C . HIS A 1 213 ? -1.813 -5.427 3.415 1.00 97.56 213 HIS A C 1
ATOM 1625 O O . HIS A 1 213 ? -2.411 -5.126 4.448 1.00 97.56 213 HIS A O 1
ATOM 1631 N N . LEU A 1 214 ? -2.386 -5.288 2.211 1.00 98.44 214 LEU A N 1
ATOM 1632 C CA . LEU A 1 214 ? -3.767 -4.810 2.054 1.00 98.44 214 LEU A CA 1
ATOM 1633 C C . LEU A 1 214 ? -4.768 -5.710 2.792 1.00 98.44 214 LEU A C 1
ATOM 1635 O O . LEU A 1 214 ? -5.626 -5.236 3.538 1.00 98.44 214 LEU A O 1
ATOM 1639 N N . THR A 1 215 ? -4.679 -7.019 2.560 1.00 98.50 215 THR A N 1
ATOM 1640 C CA . THR A 1 215 ? -5.623 -7.989 3.130 1.00 98.50 215 THR A CA 1
ATOM 1641 C C . THR A 1 215 ? -5.459 -8.082 4.642 1.00 98.50 215 THR A C 1
ATOM 1643 O O . THR A 1 215 ? -6.452 -8.195 5.359 1.00 98.50 215 THR A O 1
ATOM 1646 N N . THR A 1 216 ? -4.226 -7.971 5.134 1.00 98.50 216 THR A N 1
ATOM 1647 C CA . THR A 1 216 ? -3.923 -7.958 6.564 1.00 98.50 216 THR A CA 1
ATOM 1648 C C . THR A 1 216 ? -4.479 -6.706 7.233 1.00 98.50 216 THR A C 1
ATOM 1650 O O . THR A 1 216 ? -5.177 -6.838 8.234 1.00 98.50 216 THR A O 1
ATOM 1653 N N . ALA A 1 217 ? -4.282 -5.514 6.657 1.00 98.44 217 ALA A N 1
ATOM 1654 C CA . ALA A 1 217 ? -4.884 -4.279 7.164 1.00 98.44 217 ALA A CA 1
ATOM 1655 C C . ALA A 1 217 ? -6.418 -4.383 7.236 1.00 98.44 217 ALA A C 1
ATOM 1657 O O . ALA A 1 217 ? -7.014 -4.130 8.281 1.00 98.44 217 ALA A O 1
ATOM 1658 N N . TYR A 1 218 ? -7.055 -4.852 6.157 1.00 98.69 218 TYR A N 1
ATOM 1659 C CA . TYR A 1 218 ? -8.496 -5.123 6.137 1.00 98.69 218 TYR A CA 1
ATOM 1660 C C . TYR A 1 218 ? -8.917 -6.120 7.231 1.00 98.69 218 TYR A C 1
ATOM 1662 O O . TYR A 1 218 ? -9.915 -5.904 7.918 1.00 98.69 218 TYR A O 1
ATOM 1670 N N . GLY A 1 219 ? -8.161 -7.207 7.403 1.00 98.56 219 GLY A N 1
ATOM 1671 C CA . GLY A 1 219 ? -8.434 -8.246 8.392 1.00 98.56 219 GLY A CA 1
ATOM 1672 C C . GLY A 1 219 ? -8.339 -7.741 9.829 1.00 98.56 219 GLY A C 1
ATOM 1673 O O . GLY A 1 219 ? -9.232 -8.030 10.623 1.00 98.56 219 GLY A O 1
ATOM 1674 N N . ILE A 1 220 ? -7.304 -6.957 10.147 1.00 98.44 220 ILE A N 1
ATOM 1675 C CA . ILE A 1 220 ? -7.122 -6.334 11.465 1.00 98.44 220 ILE A CA 1
ATOM 1676 C C . ILE A 1 220 ? -8.311 -5.422 11.766 1.00 98.44 220 ILE A C 1
ATOM 1678 O O . ILE A 1 220 ? -9.001 -5.638 12.756 1.00 98.44 220 ILE A O 1
ATOM 1682 N N . LEU A 1 221 ? -8.613 -4.460 10.889 1.00 98.56 221 LEU A N 1
ATOM 1683 C CA . LEU A 1 221 ? -9.708 -3.510 11.116 1.00 98.56 221 LEU A CA 1
ATOM 1684 C C . LEU A 1 221 ? -11.059 -4.220 11.279 1.00 98.56 221 LEU A C 1
ATOM 1686 O O . LEU A 1 221 ? -11.838 -3.892 12.171 1.00 98.56 221 LEU A O 1
ATOM 1690 N N . ARG A 1 222 ? -11.324 -5.242 10.457 1.00 98.31 222 ARG A N 1
ATOM 1691 C CA . ARG A 1 222 ? -12.551 -6.039 10.562 1.00 98.31 222 ARG A CA 1
ATOM 1692 C C . ARG A 1 222 ? -12.623 -6.827 11.876 1.00 98.31 222 ARG A C 1
ATOM 1694 O O . ARG A 1 222 ? -13.706 -6.930 12.443 1.00 98.31 222 ARG A O 1
ATOM 1701 N N . LYS A 1 223 ? -11.501 -7.382 12.355 1.00 98.06 223 LYS A N 1
ATOM 1702 C CA . LYS A 1 223 ? -11.406 -8.067 13.659 1.00 98.06 223 LYS A CA 1
ATOM 1703 C C . LYS A 1 223 ? -11.703 -7.109 14.814 1.00 98.06 223 LYS A C 1
ATOM 1705 O O . LYS A 1 223 ? -12.401 -7.499 15.742 1.00 98.06 223 LYS A O 1
ATOM 1710 N N . GLU A 1 224 ? -11.210 -5.877 14.737 1.00 97.75 224 GLU A N 1
ATOM 1711 C CA . GLU A 1 224 ? -11.406 -4.853 15.772 1.00 97.75 224 GLU A CA 1
ATOM 1712 C C . GLU A 1 224 ? -12.797 -4.188 15.742 1.00 97.75 224 GLU A C 1
ATOM 1714 O O . GLU A 1 224 ? -13.069 -3.273 16.515 1.00 97.75 224 GLU A O 1
ATOM 1719 N N . GLY A 1 225 ? -13.702 -4.643 14.868 1.00 97.06 225 GLY A N 1
ATOM 1720 C CA . GLY A 1 225 ? -15.097 -4.200 14.847 1.00 97.06 225 GLY A CA 1
ATOM 1721 C C . GLY A 1 225 ? -15.405 -3.039 13.900 1.00 97.06 225 GLY A C 1
ATOM 1722 O O . GLY A 1 225 ? -16.551 -2.595 13.863 1.00 97.06 225 GLY A O 1
ATOM 1723 N N . VAL A 1 226 ? -14.445 -2.583 13.084 1.00 98.25 226 VAL A N 1
ATOM 1724 C CA . VAL A 1 226 ? -14.733 -1.609 12.018 1.00 98.25 226 VAL A CA 1
ATOM 1725 C C . VAL A 1 226 ? -15.743 -2.238 11.040 1.00 98.25 226 VAL A C 1
ATOM 1727 O O . VAL A 1 226 ? -15.512 -3.366 10.584 1.00 98.25 226 VAL A O 1
ATOM 1730 N N . PRO A 1 227 ? -16.849 -1.551 10.676 1.00 97.31 227 PRO A N 1
ATOM 1731 C CA . PRO A 1 227 ? -17.918 -2.100 9.837 1.00 97.31 227 PRO A CA 1
ATOM 1732 C C . PRO A 1 227 ? -17.504 -2.168 8.358 1.00 97.31 227 PRO A C 1
ATOM 1734 O O . PRO A 1 227 ? -18.004 -1.446 7.490 1.00 97.31 227 PRO A O 1
ATOM 1737 N N . LEU A 1 228 ? -16.552 -3.053 8.075 1.00 97.75 228 LEU A N 1
ATOM 1738 C CA . LEU A 1 228 ? -16.059 -3.353 6.741 1.00 97.75 228 LEU A CA 1
ATOM 1739 C C . LEU A 1 228 ? -16.842 -4.522 6.137 1.00 97.75 228 LEU A C 1
ATOM 1741 O O . LEU A 1 228 ? -17.274 -5.443 6.830 1.00 97.75 228 LEU A O 1
ATOM 1745 N N . GLY A 1 229 ? -16.983 -4.527 4.819 1.00 95.75 229 GLY A N 1
ATOM 1746 C CA . GLY A 1 229 ? -17.565 -5.575 3.990 1.00 95.75 229 GLY A CA 1
ATOM 1747 C C . GLY A 1 229 ? -16.679 -5.892 2.786 1.00 95.75 229 GLY A C 1
ATOM 1748 O O . GLY A 1 229 ? -15.687 -5.217 2.519 1.00 95.75 229 GLY A O 1
ATOM 1749 N N . LYS A 1 230 ? -17.055 -6.907 1.999 1.00 95.81 230 LYS A N 1
ATOM 1750 C CA . LYS A 1 230 ? -16.290 -7.282 0.796 1.00 95.81 230 LYS A CA 1
ATOM 1751 C C . LYS A 1 230 ? -16.198 -6.138 -0.222 1.00 95.81 230 LYS A C 1
ATOM 1753 O O . LYS A 1 230 ? -15.177 -6.010 -0.888 1.00 95.81 230 LYS A O 1
ATOM 1758 N N . MET A 1 231 ? -17.228 -5.297 -0.312 1.00 95.00 231 MET A N 1
ATOM 1759 C CA . MET A 1 231 ? -17.214 -4.123 -1.188 1.00 95.00 231 MET A CA 1
ATOM 1760 C C . MET A 1 231 ? -16.224 -3.052 -0.729 1.00 95.00 231 MET A C 1
ATOM 1762 O O . MET A 1 231 ? -15.647 -2.385 -1.578 1.00 95.00 231 MET A O 1
ATOM 1766 N N . ASP A 1 232 ? -15.944 -2.946 0.573 1.00 96.62 232 ASP A N 1
ATOM 1767 C CA . ASP A 1 232 ? -14.933 -2.012 1.076 1.00 96.62 232 ASP A CA 1
ATOM 1768 C C . ASP A 1 232 ? -13.529 -2.411 0.632 1.00 96.62 232 ASP A C 1
ATOM 1770 O O . ASP A 1 232 ? -12.747 -1.550 0.258 1.00 96.62 232 ASP A O 1
ATOM 1774 N N . TYR A 1 233 ? -13.237 -3.715 0.576 1.00 96.25 233 TYR A N 1
ATOM 1775 C CA . TYR A 1 233 ? -11.993 -4.223 -0.012 1.00 96.25 233 TYR A CA 1
ATOM 1776 C C . TYR A 1 233 ? -11.881 -3.915 -1.516 1.00 96.25 233 TYR A C 1
ATOM 1778 O O . TYR A 1 233 ? -10.783 -3.831 -2.052 1.00 96.25 233 TYR A O 1
ATOM 1786 N N . TYR A 1 234 ? -13.005 -3.775 -2.222 1.00 94.50 234 TYR A N 1
ATOM 1787 C CA . TYR A 1 234 ? -13.010 -3.447 -3.648 1.00 94.50 234 TYR A CA 1
ATOM 1788 C C . TYR A 1 234 ? -13.112 -1.947 -3.939 1.00 94.50 234 TYR A C 1
ATOM 1790 O O . TYR A 1 234 ? -13.111 -1.577 -5.112 1.00 94.50 234 TYR A O 1
ATOM 1798 N N . ALA A 1 235 ? -13.174 -1.087 -2.919 1.00 93.38 235 ALA A N 1
ATOM 1799 C CA . ALA A 1 235 ? -13.481 0.331 -3.086 1.00 93.38 235 ALA A CA 1
ATOM 1800 C C . ALA A 1 235 ? -12.532 1.045 -4.062 1.00 93.38 235 ALA A C 1
ATOM 1802 O O . ALA A 1 235 ? -12.993 1.799 -4.913 1.00 93.38 235 ALA A O 1
ATOM 1803 N N . GLY A 1 236 ? -11.226 0.761 -4.005 1.00 92.94 236 GLY A N 1
ATOM 1804 C CA . GLY A 1 236 ? -10.261 1.335 -4.950 1.00 92.94 236 GLY A CA 1
ATOM 1805 C C . GLY A 1 236 ? -10.180 0.607 -6.297 1.00 92.94 236 GLY A C 1
ATOM 1806 O O . GLY A 1 236 ? -9.692 1.174 -7.269 1.00 92.94 236 GLY A O 1
ATOM 1807 N N . PHE A 1 237 ? -10.653 -0.638 -6.383 1.00 90.88 237 PHE A N 1
ATOM 1808 C CA . PHE A 1 237 ? -10.631 -1.434 -7.619 1.00 90.88 237 PHE A CA 1
ATOM 1809 C C . PHE A 1 237 ? -11.871 -1.232 -8.490 1.00 90.88 237 PHE A C 1
ATOM 1811 O O . PHE A 1 237 ? -11.877 -1.633 -9.656 1.00 90.88 237 PHE A O 1
ATOM 1818 N N . ALA A 1 238 ? -12.937 -0.667 -7.925 1.00 76.75 238 ALA A N 1
ATOM 1819 C CA . ALA A 1 238 ? -14.153 -0.392 -8.662 1.00 76.75 238 ALA A CA 1
ATOM 1820 C C . ALA A 1 238 ? -13.841 0.569 -9.827 1.00 76.75 238 ALA A C 1
ATOM 1822 O O . ALA A 1 238 ? -13.211 1.608 -9.615 1.00 76.75 238 ALA A O 1
ATOM 1823 N N . PRO A 1 239 ? -14.278 0.260 -11.063 1.00 65.12 239 PRO A N 1
ATOM 1824 C CA . PRO A 1 239 ? -14.205 1.213 -12.159 1.00 65.12 239 PRO A CA 1
ATOM 1825 C C . PRO A 1 239 ? -14.863 2.530 -11.743 1.00 65.12 239 PRO A C 1
ATOM 1827 O O . PRO A 1 239 ? -15.924 2.504 -11.121 1.00 65.12 239 PRO A O 1
ATOM 1830 N N . VAL A 1 240 ? -14.295 3.667 -12.153 1.00 54.84 240 VAL A N 1
ATOM 1831 C CA . VAL A 1 240 ? -14.843 5.017 -11.881 1.00 54.84 240 VAL A CA 1
ATOM 1832 C C . VAL A 1 240 ? -16.338 5.126 -12.241 1.00 54.84 240 VAL A C 1
ATOM 1834 O O . VAL A 1 240 ? -17.087 5.864 -11.610 1.00 54.84 240 VAL A O 1
ATOM 1837 N N . ALA A 1 241 ? -16.811 4.332 -13.206 1.00 49.00 241 ALA A N 1
ATOM 1838 C CA . ALA A 1 241 ? -18.221 4.250 -13.589 1.00 49.00 241 ALA A CA 1
ATOM 1839 C C . ALA A 1 241 ? -19.167 3.709 -12.491 1.00 49.00 241 ALA A C 1
ATOM 1841 O O . ALA A 1 241 ? -20.366 3.969 -12.545 1.00 49.00 241 ALA A O 1
ATOM 1842 N N . LEU A 1 242 ? -18.662 2.954 -11.510 1.00 50.97 242 LEU A N 1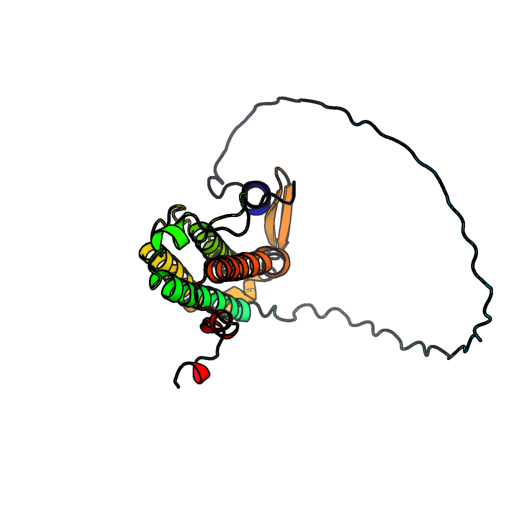
ATOM 1843 C CA . LEU A 1 242 ? -19.445 2.425 -10.385 1.00 50.97 242 LEU A CA 1
ATOM 1844 C C . LEU A 1 242 ? -19.380 3.316 -9.135 1.00 50.97 242 LEU A C 1
ATOM 1846 O O . LEU A 1 242 ? -20.194 3.126 -8.238 1.00 50.97 242 LEU A O 1
ATOM 1850 N N . SER A 1 243 ? -18.453 4.279 -9.068 1.00 47.59 243 SER A N 1
ATOM 1851 C CA . SER A 1 243 ? -18.267 5.165 -7.907 1.00 47.59 243 SER A CA 1
ATOM 1852 C C . SER A 1 243 ? -19.036 6.494 -7.998 1.00 47.59 243 SER A C 1
ATOM 1854 O O . SER A 1 243 ? -18.886 7.334 -7.119 1.00 47.59 243 SER A O 1
ATOM 1856 N N . GLN A 1 244 ? -19.812 6.717 -9.068 1.00 38.34 244 GLN A N 1
ATOM 1857 C CA . GLN A 1 244 ? -20.580 7.951 -9.328 1.00 38.34 244 GLN A CA 1
ATOM 1858 C C . GLN A 1 244 ? -22.110 7.781 -9.200 1.00 38.34 244 GLN A C 1
ATOM 1860 O O . GLN A 1 244 ? -22.867 8.542 -9.800 1.00 38.34 244 GLN A O 1
ATOM 1865 N N . LYS A 1 245 ? -22.582 6.783 -8.450 1.00 32.34 245 LYS A N 1
ATOM 1866 C CA . LYS A 1 245 ? -24.000 6.642 -8.077 1.00 32.34 245 LYS A CA 1
ATOM 1867 C C . LYS A 1 245 ? -24.171 6.866 -6.588 1.00 32.34 245 LYS A C 1
ATOM 1869 O O . LYS A 1 245 ? -25.221 7.437 -6.232 1.00 32.34 245 LYS A O 1
#

Radius of gyration: 24.41 Å; chains: 1; bounding box: 62×69×51 Å

Foldseek 3Di:
DVPQPPPFCCVFFVVPPPDPDDDDDDDDDDDDDDDDDDDDDDDDDDDDDDDDDDDDDDDDDPPPPDPPDPPPDPQLQQLVVLLVLQLLLLLLLLLLVLLCPDPCSLCQQQPFFPDPSDDGLLVLLVLLLQLLQVLLCQLQVHDGDDDDSDCSDSVSSVVSSVVSNVSSVPRDSVSSRVQQQPWDWTGGHVPDTDTDGSVCCCVVPRVVSNVVSSVRSVVRCVVVPRPDDPVSSRVSVDDPVVVPD

Sequence (245 aa):
DLCNQTSYWEDTFAGGWDTVVQCGDGGNQTTTSSSTSISAAASVTTSLGTAATKTVSAPISKKTYLDTKQTQNEPHNLRQQLLVLQGVLGTLTHILKKAEEQPNADTLLTTARLYEDMYPITDQVRCATQYSENILARLTGREPVTFDRDLGSYAKCYERIELVLKSLKEADKDVVNGHADVVAATPFGPGKVVDMKAGVWVHSIALPNVYFHLTTAYGILRKEGVPLGKMDYYAGFAPVALSQK

pLDDT: mean 73.83, std 28.08, range [23.33, 98.69]